Protein AF-A0A1I7HKB7-F1 (afdb_monomer_lite)

Sequence (232 aa):
MPAITNLTECMELIKPRITDYHGVHKCQADLDFAIQFFNEDIPLYVDPFLLWKSPSQQDQALHTAITNSFNYLNYLLKKKREDAAVNILVNISECSEIGLGVSKTRKGLKIGEKQAQQVLDLFRNISEYGQFGFMHFEVIQLYISGISKDRVSDVACNYIKSFLIDYTVEQCEINGIPVEGVILDSIYGYKEHKLHLNQKVYLPVNPKSKSPIIFTPKRWLRYTPWINFDDY

Organism: NCBI:txid1231

Radius of gyration: 18.54 Å; chains: 1; bounding box: 40×39×59 Å

InterPro domains:
  IPR059414 Domain of unknown function DUF8370 [PF28123] (23-228)

Structure (mmCIF, N/CA/C/O backbone):
data_AF-A0A1I7HKB7-F1
#
_entry.id   AF-A0A1I7HKB7-F1
#
loop_
_atom_site.group_PDB
_atom_site.id
_atom_site.type_symbol
_atom_site.label_atom_id
_atom_site.label_alt_id
_atom_site.label_comp_id
_atom_site.label_asym_id
_atom_site.label_entity_id
_atom_site.label_seq_id
_atom_site.pdbx_PDB_ins_code
_atom_site.Cartn_x
_atom_site.Cartn_y
_atom_site.Cartn_z
_atom_site.occupancy
_atom_site.B_iso_or_equiv
_atom_site.auth_seq_id
_atom_site.auth_comp_id
_atom_site.auth_asym_id
_atom_site.auth_atom_id
_atom_site.pdbx_PDB_model_num
ATOM 1 N N . MET A 1 1 ? -14.683 19.193 36.072 1.00 44.12 1 MET A N 1
ATOM 2 C CA . MET A 1 1 ? -13.957 18.711 34.877 1.00 44.12 1 MET A CA 1
ATOM 3 C C . MET A 1 1 ? -12.604 18.051 35.228 1.00 44.12 1 MET A C 1
ATOM 5 O O . MET A 1 1 ? -11.584 18.594 34.832 1.00 44.12 1 MET A O 1
ATOM 9 N N . PRO A 1 2 ? -12.546 16.895 35.933 1.00 43.75 2 PRO A N 1
ATOM 10 C CA . PRO A 1 2 ? -11.285 16.151 36.114 1.00 43.75 2 PRO A CA 1
ATOM 11 C C . PRO A 1 2 ? -11.254 14.768 35.424 1.00 43.75 2 PRO A C 1
ATOM 13 O O . PRO A 1 2 ? -10.209 14.133 35.367 1.00 43.75 2 PRO A O 1
ATOM 16 N N . ALA A 1 3 ? -12.379 14.282 34.885 1.00 39.75 3 ALA A N 1
ATOM 17 C CA . ALA A 1 3 ? -12.486 12.911 34.371 1.00 39.75 3 ALA A CA 1
ATOM 18 C C . ALA A 1 3 ? -11.797 12.697 33.007 1.00 39.75 3 ALA A C 1
ATOM 20 O O . ALA A 1 3 ? -11.332 11.600 32.719 1.00 39.75 3 ALA A O 1
ATOM 21 N N . ILE A 1 4 ? -11.705 13.743 32.178 1.00 46.34 4 ILE A N 1
ATOM 22 C CA . ILE A 1 4 ? -11.144 13.653 30.817 1.00 46.34 4 ILE A CA 1
ATOM 23 C C . ILE A 1 4 ? -9.606 13.568 30.859 1.00 46.34 4 ILE A C 1
ATOM 25 O O . ILE A 1 4 ? -8.992 12.870 30.053 1.00 46.34 4 ILE A O 1
ATOM 29 N N . THR A 1 5 ? -8.976 14.208 31.847 1.00 41.62 5 THR A N 1
ATOM 30 C CA . THR A 1 5 ? -7.516 14.216 32.016 1.00 41.62 5 THR A CA 1
ATOM 31 C C . THR A 1 5 ? -6.986 12.833 32.422 1.00 41.62 5 THR A C 1
ATOM 33 O O . THR A 1 5 ? -6.041 12.345 31.809 1.00 41.62 5 THR A O 1
ATOM 36 N N . ASN A 1 6 ? -7.673 12.136 33.339 1.00 43.06 6 ASN A N 1
ATOM 37 C CA . ASN A 1 6 ? -7.278 10.796 33.810 1.00 43.06 6 ASN A CA 1
ATOM 38 C C . ASN A 1 6 ? -7.396 9.689 32.743 1.00 43.06 6 ASN A C 1
ATOM 40 O O . ASN A 1 6 ? -6.611 8.742 32.744 1.00 43.06 6 ASN A O 1
ATOM 44 N N . LEU A 1 7 ? -8.357 9.794 31.818 1.00 47.81 7 LEU A N 1
ATOM 45 C CA . LEU A 1 7 ? -8.487 8.851 30.696 1.00 47.81 7 LEU A CA 1
ATOM 46 C C . LEU A 1 7 ? -7.320 8.981 29.710 1.00 47.81 7 LEU A C 1
ATOM 48 O O . LEU A 1 7 ? -6.832 7.981 29.189 1.00 47.81 7 LEU A O 1
ATOM 52 N N . THR A 1 8 ? -6.839 10.206 29.494 1.00 49.25 8 THR A N 1
ATOM 53 C CA . THR A 1 8 ? -5.771 10.493 28.526 1.00 49.25 8 THR A CA 1
ATOM 54 C C . THR A 1 8 ? -4.409 9.963 28.997 1.00 49.25 8 THR A C 1
ATOM 56 O O . THR A 1 8 ? -3.638 9.470 28.170 1.00 49.25 8 THR A O 1
ATOM 59 N N . GLU A 1 9 ? -4.147 9.998 30.311 1.00 44.62 9 GLU A N 1
ATOM 60 C CA . GLU A 1 9 ? -2.949 9.417 30.943 1.00 44.62 9 GLU A CA 1
ATOM 61 C C . GLU A 1 9 ? -3.015 7.880 31.039 1.00 44.62 9 GLU A C 1
ATOM 63 O O . GLU A 1 9 ? -2.036 7.206 30.723 1.00 44.62 9 GLU A O 1
ATOM 68 N N . CYS A 1 10 ? -4.171 7.284 31.370 1.00 42.03 10 CYS A N 1
ATOM 69 C CA . CYS A 1 10 ? -4.325 5.816 31.355 1.00 42.03 10 CYS A CA 1
ATOM 70 C C . CYS A 1 10 ? -4.114 5.202 29.958 1.00 42.03 10 CYS A C 1
ATOM 72 O O . CYS A 1 10 ? -3.610 4.085 29.836 1.00 42.03 10 CYS A O 1
ATOM 74 N N . MET A 1 11 ? -4.450 5.939 28.895 1.00 49.00 11 MET A N 1
ATOM 75 C CA . MET A 1 11 ? -4.206 5.534 27.505 1.00 49.00 11 MET A CA 1
ATOM 76 C C . MET A 1 11 ? -2.721 5.509 27.101 1.00 49.00 11 MET A C 1
ATOM 78 O O . MET A 1 11 ? -2.418 5.064 25.998 1.00 49.00 11 MET A O 1
ATOM 82 N N . GLU A 1 12 ? -1.784 5.994 27.923 1.00 48.72 12 GLU A N 1
ATOM 83 C CA . GLU A 1 12 ? -0.342 5.865 27.634 1.00 48.72 12 GLU A CA 1
ATOM 84 C C . GLU A 1 12 ? 0.247 4.529 28.098 1.00 48.72 12 GLU A C 1
ATOM 86 O O . GLU A 1 12 ? 1.222 4.055 27.518 1.00 48.72 12 GLU A O 1
ATOM 91 N N . LEU A 1 13 ? -0.383 3.879 29.080 1.00 51.56 13 LEU A N 1
ATOM 92 C CA . LEU A 1 13 ? 0.003 2.550 29.573 1.00 51.56 13 LEU A CA 1
ATOM 93 C C . LEU A 1 13 ? -0.639 1.407 28.767 1.00 51.56 13 LEU A C 1
ATOM 95 O O . LEU A 1 13 ? -0.153 0.277 28.795 1.00 51.56 13 LEU A O 1
ATOM 99 N N . ILE A 1 14 ? -1.714 1.697 28.030 1.00 63.34 14 ILE A N 1
ATOM 100 C CA . ILE A 1 14 ? -2.479 0.738 27.227 1.00 63.34 14 ILE A CA 1
ATOM 101 C C . ILE A 1 14 ? -2.315 1.120 25.762 1.00 63.34 14 ILE A C 1
ATOM 103 O O . ILE A 1 14 ? -2.695 2.218 25.383 1.00 63.34 14 ILE A O 1
ATOM 107 N N . LYS A 1 15 ? -1.789 0.224 24.920 1.00 69.94 15 LYS A N 1
ATOM 108 C CA . LYS A 1 15 ? -1.736 0.427 23.463 1.00 69.94 15 LYS A CA 1
ATOM 109 C C . LYS A 1 15 ? -3.154 0.292 22.897 1.00 69.94 15 LYS A C 1
ATOM 111 O O . LYS A 1 15 ? -3.593 -0.840 22.678 1.00 69.94 15 LYS A O 1
ATOM 116 N N . PRO A 1 16 ? -3.909 1.388 22.702 1.00 82.50 16 PRO A N 1
ATOM 117 C CA . PRO A 1 16 ? -5.330 1.267 22.455 1.00 82.50 16 PRO A CA 1
ATOM 118 C C . PRO A 1 16 ? -5.534 0.806 21.017 1.00 82.50 16 PRO A C 1
ATOM 120 O O . PRO A 1 16 ? -4.923 1.334 20.078 1.00 82.50 16 PRO A O 1
ATOM 123 N N . ARG A 1 17 ? -6.399 -0.190 20.852 1.00 91.94 17 ARG A N 1
ATOM 124 C CA . ARG A 1 17 ? -6.913 -0.577 19.544 1.00 91.94 17 ARG A CA 1
ATOM 125 C C . ARG A 1 17 ? -8.026 0.374 19.146 1.00 91.94 17 ARG A C 1
ATOM 127 O O . ARG A 1 17 ? -8.760 0.878 19.999 1.00 91.94 17 ARG A O 1
ATOM 134 N N . ILE A 1 18 ? -8.180 0.570 17.844 1.00 94.88 18 ILE A N 1
ATOM 135 C CA . ILE A 1 18 ? -9.235 1.430 17.308 1.00 94.88 18 ILE A CA 1
ATOM 136 C C . ILE A 1 18 ? -10.635 0.983 17.748 1.00 94.88 18 ILE A C 1
ATOM 138 O O . ILE A 1 18 ? -11.459 1.812 18.121 1.00 94.88 18 ILE A O 1
ATOM 142 N N . THR A 1 19 ? -10.886 -0.326 17.787 1.00 94.38 19 THR A N 1
ATOM 143 C CA . THR A 1 19 ? -12.170 -0.890 18.220 1.00 94.38 19 THR A CA 1
ATOM 144 C C . THR A 1 19 ? -12.451 -0.608 19.690 1.00 94.38 19 THR A C 1
ATOM 146 O O . THR A 1 19 ? -13.540 -0.147 20.019 1.00 94.38 19 THR A O 1
ATOM 149 N N . ASP A 1 20 ? -11.461 -0.819 20.561 1.00 92.62 20 ASP A N 1
ATOM 150 C CA . ASP A 1 20 ? -11.610 -0.644 22.009 1.00 92.62 20 ASP A CA 1
ATOM 151 C C . ASP A 1 20 ? -11.912 0.821 22.348 1.00 92.62 20 ASP A C 1
ATOM 153 O O . ASP A 1 20 ? -12.790 1.112 23.157 1.00 92.62 20 ASP A O 1
ATOM 157 N N . TYR A 1 21 ? -11.227 1.750 21.674 1.00 94.31 21 TYR A N 1
ATOM 158 C CA . TYR A 1 21 ? -11.426 3.187 21.857 1.00 94.31 21 TYR A CA 1
ATOM 159 C C . TYR A 1 21 ? -12.816 3.666 21.415 1.00 94.31 21 TYR A C 1
ATOM 161 O O . TYR A 1 21 ? -13.385 4.555 22.045 1.00 94.31 21 TYR A O 1
ATOM 169 N N . HIS A 1 22 ? -13.379 3.068 20.364 1.00 94.88 22 HIS A N 1
ATOM 170 C CA . HIS A 1 22 ? -14.706 3.417 19.848 1.00 94.88 22 HIS A CA 1
ATOM 171 C C . HIS A 1 22 ? -15.839 2.529 20.390 1.00 94.88 22 HIS A C 1
ATOM 173 O O . HIS A 1 22 ? -16.965 2.626 19.910 1.00 94.88 22 HIS A O 1
ATOM 179 N N . GLY A 1 23 ? -15.576 1.678 21.390 1.00 94.12 23 GLY A N 1
ATOM 180 C CA . GLY A 1 23 ? -16.604 0.824 22.000 1.00 94.12 23 GLY A CA 1
ATOM 181 C C . GLY A 1 23 ? -17.125 -0.289 21.082 1.00 94.12 23 GLY A C 1
ATOM 182 O O . GLY A 1 23 ? -18.242 -0.772 21.256 1.00 94.12 23 GLY A O 1
ATOM 183 N N . VAL A 1 24 ? -16.334 -0.711 20.093 1.00 94.75 24 VAL A N 1
ATOM 184 C CA . VAL A 1 24 ? -16.690 -1.805 19.181 1.00 94.75 24 VAL A CA 1
ATOM 185 C C . VAL A 1 24 ? -16.340 -3.140 19.837 1.00 94.75 24 VAL A C 1
ATOM 187 O O . VAL A 1 24 ? -15.199 -3.597 19.796 1.00 94.75 24 VAL A O 1
ATOM 190 N N . HIS A 1 25 ? -17.340 -3.796 20.426 1.00 92.44 25 HIS A N 1
ATOM 191 C CA . HIS A 1 25 ? -17.196 -5.071 21.141 1.00 92.44 25 HIS A CA 1
ATOM 192 C C . HIS A 1 25 ? -17.242 -6.301 20.215 1.00 92.44 25 HIS A C 1
ATOM 194 O O . HIS A 1 25 ? -17.984 -7.249 20.463 1.00 92.44 25 HIS A O 1
ATOM 200 N N . LYS A 1 26 ? -16.465 -6.282 19.127 1.00 93.06 26 LYS A N 1
ATOM 201 C CA . LYS A 1 26 ? -16.316 -7.408 18.190 1.00 93.06 26 LYS A CA 1
ATOM 202 C C . LYS A 1 26 ? -14.910 -7.979 18.285 1.00 93.06 26 LYS A C 1
ATOM 204 O O . LYS A 1 26 ? -13.944 -7.228 18.420 1.00 93.06 26 LYS A O 1
ATOM 209 N N . CYS A 1 27 ? -14.775 -9.301 18.207 1.00 92.44 27 CYS A N 1
ATOM 210 C CA . CYS A 1 27 ? -13.448 -9.905 18.189 1.00 92.44 27 CYS A CA 1
ATOM 211 C C . CYS A 1 27 ? -12.841 -9.844 16.778 1.00 92.44 27 CYS A C 1
ATOM 213 O O . CYS A 1 27 ? -13.522 -9.567 15.790 1.00 92.44 27 CYS A O 1
ATOM 215 N N . GLN A 1 28 ? -11.542 -10.140 16.660 1.00 93.38 28 GLN A N 1
ATOM 216 C CA . GLN A 1 28 ? -10.845 -10.122 15.369 1.00 93.38 28 GLN A CA 1
ATOM 217 C C . GLN A 1 28 ? -11.486 -11.060 14.328 1.00 93.38 28 GLN A C 1
ATOM 219 O O . GLN A 1 28 ? -11.376 -10.795 13.129 1.00 93.38 28 GLN A O 1
ATOM 224 N N . ALA A 1 29 ? -12.143 -12.145 14.756 1.00 94.06 29 ALA A N 1
ATOM 225 C CA . ALA A 1 29 ? -12.816 -13.079 13.855 1.00 94.06 29 ALA A CA 1
ATOM 226 C C . ALA A 1 29 ? -14.032 -12.443 13.160 1.00 94.06 29 ALA A C 1
ATOM 228 O O . ALA A 1 29 ? -14.220 -12.684 11.969 1.00 94.06 29 ALA A O 1
ATOM 229 N N . ASP A 1 30 ? -14.760 -11.565 13.855 1.00 95.25 30 ASP A N 1
ATOM 230 C CA . ASP A 1 30 ? -16.040 -10.992 13.406 1.00 95.25 30 ASP A CA 1
ATOM 231 C C . ASP A 1 30 ? -15.894 -9.758 12.499 1.00 95.25 30 ASP A C 1
ATOM 233 O O . ASP A 1 30 ? -16.876 -9.271 11.942 1.00 95.25 30 ASP A O 1
ATOM 237 N N . LEU A 1 31 ? -14.684 -9.210 12.378 1.00 96.56 31 LEU A N 1
ATOM 238 C CA . LEU A 1 31 ? -14.386 -8.017 11.574 1.00 96.56 31 LEU A CA 1
ATOM 239 C C . LEU A 1 31 ? -13.699 -8.404 10.274 1.00 96.56 31 LEU A C 1
ATOM 241 O O . LEU A 1 31 ? -12.827 -9.256 10.320 1.00 96.56 31 LEU A O 1
ATOM 245 N N . ASP A 1 32 ? -13.996 -7.768 9.140 1.00 96.31 32 ASP A N 1
ATOM 246 C CA . ASP A 1 32 ? -13.335 -8.101 7.863 1.00 96.31 32 ASP A CA 1
ATOM 247 C C . ASP A 1 32 ? -11.904 -7.537 7.742 1.00 96.31 32 ASP A C 1
ATOM 249 O O . ASP A 1 32 ? -11.148 -7.969 6.877 1.00 96.31 32 ASP A O 1
ATOM 253 N N . PHE A 1 33 ? -11.487 -6.649 8.649 1.00 97.25 33 PHE A N 1
ATOM 254 C CA . PHE A 1 33 ? -10.168 -6.001 8.670 1.00 97.25 33 PHE A CA 1
ATOM 255 C C . PHE A 1 33 ? -9.355 -6.343 9.932 1.00 97.25 33 PHE A C 1
ATOM 257 O O . PHE A 1 33 ? -9.906 -6.748 10.960 1.00 97.25 33 PHE A O 1
ATOM 264 N N . ALA A 1 34 ? -8.026 -6.204 9.872 1.00 94.56 34 ALA A N 1
ATOM 265 C CA . ALA A 1 34 ? -7.172 -6.371 11.051 1.00 94.56 34 ALA A CA 1
ATOM 266 C C . ALA A 1 34 ? -7.341 -5.196 12.026 1.00 94.56 34 ALA A C 1
ATOM 268 O O . ALA A 1 34 ? -7.267 -4.035 11.627 1.00 94.56 34 ALA A O 1
ATOM 269 N N . ILE A 1 35 ? -7.547 -5.491 13.310 1.00 95.06 35 ILE A N 1
ATOM 270 C CA . ILE A 1 35 ? -7.752 -4.476 14.344 1.00 95.06 35 ILE A CA 1
ATOM 271 C C . ILE A 1 35 ? -6.431 -3.749 14.606 1.00 95.06 35 ILE A C 1
ATOM 273 O O . ILE A 1 35 ? -5.520 -4.293 15.229 1.00 95.06 35 ILE A O 1
ATOM 277 N N . GLN A 1 36 ? -6.347 -2.502 14.150 1.00 94.50 36 GLN A N 1
ATOM 278 C CA . GLN A 1 36 ? -5.142 -1.685 14.254 1.00 94.50 36 GLN A CA 1
ATOM 279 C C . GLN A 1 36 ? -4.970 -1.017 15.615 1.00 94.50 36 GLN A C 1
ATOM 281 O O . GLN A 1 36 ? -5.934 -0.622 16.278 1.00 94.50 36 GLN A O 1
ATOM 286 N N . PHE A 1 37 ? -3.703 -0.848 15.991 1.00 93.94 37 PHE A N 1
ATOM 287 C CA . PHE A 1 37 ? -3.284 0.028 17.076 1.00 93.94 37 PHE A CA 1
ATOM 288 C C . PHE A 1 37 ? -3.097 1.451 16.562 1.00 93.94 37 PHE A C 1
ATOM 290 O O . PHE A 1 37 ? -2.693 1.672 15.421 1.00 93.94 37 PHE A O 1
ATOM 297 N N . PHE A 1 38 ? -3.319 2.430 17.433 1.00 93.75 38 PHE A N 1
ATOM 298 C CA . PHE A 1 38 ? -3.130 3.836 17.075 1.00 93.75 38 PHE A CA 1
ATOM 299 C C . PHE A 1 38 ? -1.668 4.252 16.896 1.00 93.75 38 PHE A C 1
ATOM 301 O O . PHE A 1 38 ? -1.399 5.193 16.151 1.00 93.75 38 PHE A O 1
ATOM 308 N N . ASN A 1 39 ? -0.739 3.586 17.587 1.00 91.44 39 ASN A N 1
ATOM 309 C CA . ASN A 1 39 ? 0.628 4.088 17.759 1.00 91.44 39 ASN A CA 1
ATOM 310 C C . ASN A 1 39 ? 1.708 3.167 17.182 1.00 91.44 39 ASN A C 1
ATOM 312 O O . ASN A 1 39 ? 2.833 3.615 17.010 1.00 91.44 39 ASN A O 1
ATOM 316 N N . GLU A 1 40 ? 1.384 1.914 16.868 1.00 92.62 40 GLU A N 1
ATOM 317 C CA . GLU A 1 40 ? 2.329 0.955 16.292 1.00 92.62 40 GLU A CA 1
ATOM 318 C C . GLU A 1 40 ? 1.693 0.148 15.167 1.00 92.62 40 GLU A C 1
ATOM 320 O O . GLU A 1 40 ? 0.464 0.092 15.048 1.00 92.62 40 GLU A O 1
ATOM 325 N N . ASP A 1 41 ? 2.547 -0.460 14.355 1.00 94.56 41 ASP A N 1
ATOM 326 C CA . ASP A 1 41 ? 2.129 -1.349 13.286 1.00 94.56 41 ASP A CA 1
ATOM 327 C C . ASP A 1 41 ? 1.721 -2.721 13.821 1.00 94.56 41 ASP A C 1
ATOM 329 O O . ASP A 1 41 ? 2.185 -3.189 14.866 1.00 94.56 41 ASP A O 1
ATOM 333 N N . ILE A 1 42 ? 0.882 -3.404 13.047 1.00 94.25 42 ILE A N 1
ATOM 334 C CA . ILE A 1 42 ? 0.670 -4.841 13.192 1.00 94.25 42 ILE A CA 1
ATOM 335 C C . ILE A 1 42 ? 1.674 -5.562 12.279 1.00 94.25 42 ILE A C 1
ATOM 337 O O . ILE A 1 42 ? 1.731 -5.214 11.099 1.00 94.25 42 ILE A O 1
ATOM 341 N N . PRO A 1 43 ? 2.394 -6.604 12.747 1.00 94.94 43 PRO A N 1
ATOM 342 C CA . PRO A 1 43 ? 3.331 -7.387 11.932 1.00 94.94 43 PRO A CA 1
ATOM 343 C C . PRO A 1 43 ? 2.603 -8.322 10.955 1.00 94.94 43 PRO A C 1
ATOM 345 O O . PRO A 1 43 ? 2.735 -9.542 10.993 1.00 94.94 43 PRO A O 1
ATOM 348 N N . LEU A 1 44 ? 1.791 -7.737 10.089 1.00 96.38 44 LEU A N 1
ATOM 349 C CA . LEU A 1 44 ? 1.117 -8.350 8.960 1.00 96.38 44 LEU A CA 1
ATOM 350 C C . LEU A 1 44 ? 1.438 -7.516 7.724 1.00 96.38 44 LEU A C 1
ATOM 352 O O . LEU A 1 44 ? 1.796 -6.351 7.836 1.00 96.38 44 LEU A O 1
ATOM 356 N N . TYR A 1 45 ? 1.285 -8.113 6.554 1.00 97.69 45 TYR A N 1
ATOM 357 C CA . TYR A 1 45 ? 1.604 -7.495 5.274 1.00 97.69 45 TYR A CA 1
ATOM 358 C C . TYR A 1 45 ? 0.498 -7.824 4.283 1.00 97.69 45 TYR A C 1
ATOM 360 O O . TYR A 1 45 ? -0.014 -8.949 4.291 1.00 97.69 45 TYR A O 1
ATOM 368 N N . VAL A 1 46 ? 0.136 -6.861 3.436 1.00 98.25 46 VAL A N 1
ATOM 369 C CA . VAL A 1 46 ? -0.690 -7.141 2.261 1.00 98.25 46 VAL A CA 1
ATOM 370 C C . VAL A 1 46 ? 0.164 -7.923 1.275 1.00 98.25 46 VAL A C 1
ATOM 372 O O . VAL A 1 46 ? 1.220 -7.458 0.852 1.00 98.25 46 VAL A O 1
ATOM 375 N N . ASP A 1 47 ? -0.302 -9.115 0.922 1.00 97.62 47 ASP A N 1
ATOM 376 C CA . ASP A 1 47 ? 0.333 -9.975 -0.068 1.00 97.62 47 ASP A CA 1
ATOM 377 C C . ASP A 1 47 ? -0.415 -9.860 -1.411 1.00 97.62 47 ASP A C 1
ATOM 379 O O . ASP A 1 47 ? -1.532 -10.381 -1.528 1.00 97.62 47 ASP A O 1
ATOM 383 N N . PRO A 1 48 ? 0.166 -9.193 -2.433 1.00 97.56 48 PRO A N 1
ATOM 384 C CA . PRO A 1 48 ? -0.445 -9.052 -3.758 1.00 97.56 48 PRO A CA 1
ATOM 385 C C . PRO A 1 48 ? -0.859 -10.389 -4.375 1.00 97.56 48 PRO A C 1
ATOM 387 O O . PRO A 1 48 ? -1.897 -10.473 -5.037 1.00 97.56 48 PRO A O 1
ATOM 390 N N . PHE A 1 49 ? -0.113 -11.459 -4.093 1.00 96.81 49 PHE A N 1
ATOM 391 C CA . PHE A 1 49 ? -0.403 -12.786 -4.614 1.00 96.81 49 PHE A CA 1
ATOM 392 C C . PHE A 1 49 ? -1.762 -13.313 -4.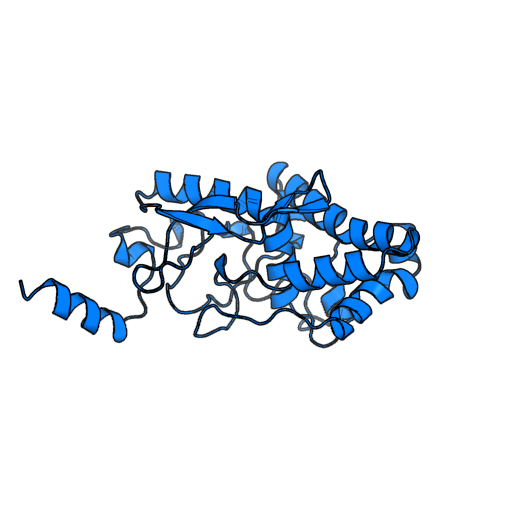136 1.00 96.81 49 PHE A C 1
ATOM 394 O O . PHE A 1 49 ? -2.450 -14.037 -4.858 1.00 96.81 49 PHE A O 1
ATOM 401 N N . LEU A 1 50 ? -2.206 -12.931 -2.933 1.00 97.44 50 LEU A N 1
ATOM 402 C CA . LEU A 1 50 ? -3.521 -13.326 -2.425 1.00 97.44 50 LEU A CA 1
ATOM 403 C C . LEU A 1 50 ? -4.664 -12.640 -3.165 1.00 97.44 50 LEU A C 1
ATOM 405 O O . LEU A 1 50 ? -5.729 -13.242 -3.292 1.00 97.44 50 LEU A O 1
ATOM 409 N N . LEU A 1 51 ? -4.447 -11.428 -3.682 1.00 98.19 51 LEU A N 1
ATOM 41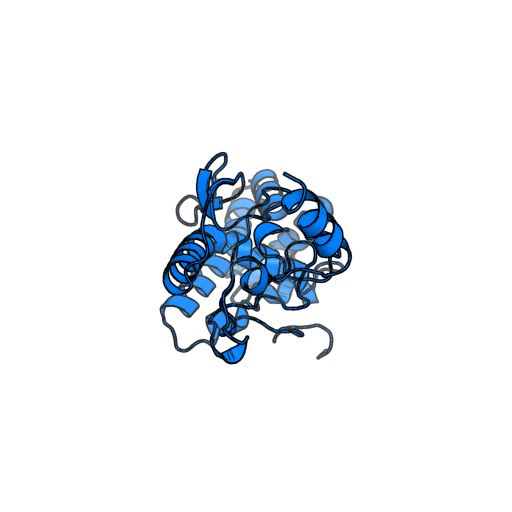0 C CA . LEU A 1 51 ? -5.420 -10.756 -4.539 1.00 98.19 51 LEU A CA 1
ATOM 411 C C . LEU A 1 51 ? -5.535 -11.487 -5.883 1.00 98.19 51 LEU A C 1
ATOM 413 O O . LEU A 1 51 ? -6.642 -11.720 -6.362 1.00 98.19 51 LEU A O 1
ATOM 417 N N . TRP A 1 52 ? -4.405 -11.921 -6.449 1.00 97.69 52 TRP A N 1
ATOM 418 C CA . TRP A 1 52 ? -4.372 -12.723 -7.675 1.00 97.69 52 TRP A CA 1
ATOM 419 C C . TRP A 1 52 ? -5.046 -14.091 -7.511 1.00 97.69 52 TRP A C 1
ATOM 421 O O . TRP A 1 52 ? -5.861 -14.492 -8.339 1.00 97.69 52 TRP A O 1
ATOM 431 N N . LYS A 1 53 ? -4.733 -14.803 -6.421 1.00 96.62 53 LYS A N 1
ATOM 432 C CA . LYS A 1 53 ? -5.259 -16.146 -6.127 1.00 96.62 53 LYS A CA 1
ATOM 433 C C . LYS A 1 53 ? -6.731 -16.135 -5.698 1.00 96.62 53 LYS A C 1
ATOM 435 O O . LYS A 1 53 ? -7.375 -17.185 -5.692 1.00 96.62 53 LYS A O 1
ATOM 440 N N . SER A 1 54 ? -7.254 -14.983 -5.285 1.00 96.38 54 SER A N 1
ATOM 441 C CA . SER A 1 54 ? -8.626 -14.848 -4.801 1.00 96.38 54 SER A CA 1
ATOM 442 C C . SER A 1 54 ? -9.639 -15.284 -5.870 1.00 96.38 54 SER A C 1
ATOM 444 O O . SER A 1 54 ? -9.464 -14.963 -7.046 1.00 96.38 54 SER A O 1
ATOM 446 N N . PRO A 1 55 ? -10.734 -15.976 -5.498 1.00 96.12 55 PRO A N 1
ATOM 447 C CA . PRO A 1 55 ? -11.837 -16.249 -6.420 1.00 96.12 55 PRO A CA 1
ATOM 448 C C . PRO A 1 55 ? -12.680 -14.996 -6.726 1.00 96.12 55 PRO A C 1
ATOM 450 O O . PRO A 1 55 ? -13.543 -15.034 -7.601 1.00 96.12 55 PRO A O 1
ATOM 453 N N . SER A 1 56 ? -12.470 -13.892 -5.998 1.00 97.44 56 SER A N 1
ATOM 454 C CA . SER A 1 56 ? -13.175 -12.629 -6.214 1.00 97.44 56 SER A CA 1
ATOM 455 C C . SER A 1 56 ? -12.631 -11.900 -7.442 1.00 97.44 56 SER A C 1
ATOM 457 O O . SER A 1 56 ? -11.455 -11.544 -7.491 1.00 97.44 56 SER A O 1
ATOM 459 N N . GLN A 1 57 ? -13.508 -11.591 -8.402 1.00 97.81 57 GLN A N 1
ATOM 460 C CA . GLN A 1 57 ? -13.139 -10.781 -9.572 1.00 97.81 57 GLN A CA 1
ATOM 461 C C . GLN A 1 57 ? -12.662 -9.377 -9.180 1.00 97.81 57 GLN A C 1
ATOM 463 O O . GLN A 1 57 ? -11.813 -8.804 -9.856 1.00 97.81 57 GLN A O 1
ATOM 468 N N . GLN A 1 58 ? -13.173 -8.828 -8.076 1.00 97.56 58 GLN A N 1
ATOM 469 C CA . GLN A 1 58 ? -12.734 -7.536 -7.556 1.00 97.56 58 GLN A CA 1
ATOM 470 C C . GLN A 1 58 ? -11.279 -7.595 -7.084 1.00 97.56 58 GLN A C 1
ATOM 472 O O . GLN A 1 58 ? -10.482 -6.737 -7.451 1.00 97.56 58 GLN A O 1
ATOM 477 N N . ASP A 1 59 ? -10.917 -8.627 -6.319 1.00 98.12 59 ASP A N 1
ATOM 478 C CA . ASP A 1 59 ? -9.547 -8.813 -5.836 1.00 98.12 59 ASP A CA 1
ATOM 479 C C . ASP A 1 59 ? -8.586 -9.026 -7.026 1.00 98.12 59 ASP A C 1
ATOM 481 O O . ASP A 1 59 ? -7.536 -8.388 -7.102 1.00 98.12 59 ASP A O 1
ATOM 485 N N . GLN A 1 60 ? -8.983 -9.829 -8.020 1.00 98.19 60 GLN A N 1
ATOM 486 C CA . GLN A 1 60 ? -8.204 -10.038 -9.249 1.00 98.19 60 GLN A CA 1
ATOM 487 C C . GLN A 1 60 ? -8.034 -8.748 -10.069 1.00 98.19 60 GLN A C 1
ATOM 489 O O . GLN A 1 60 ? -6.958 -8.488 -10.621 1.00 98.19 60 GLN A O 1
ATOM 494 N N . ALA A 1 61 ? -9.072 -7.911 -10.137 1.00 98.06 61 ALA A N 1
ATOM 495 C CA . ALA A 1 61 ? -9.005 -6.609 -10.791 1.00 98.06 61 ALA A CA 1
ATOM 496 C C . ALA A 1 61 ? -8.050 -5.655 -10.056 1.00 98.06 61 ALA A C 1
ATOM 498 O O . ALA A 1 61 ? -7.276 -4.949 -10.703 1.00 98.06 61 ALA A O 1
ATOM 499 N N . LEU A 1 62 ? -8.043 -5.671 -8.720 1.00 98.38 62 LEU A N 1
ATOM 500 C CA . LEU A 1 62 ? -7.110 -4.888 -7.907 1.00 98.38 62 LEU A CA 1
ATOM 501 C C . LEU A 1 62 ? -5.663 -5.359 -8.088 1.00 98.38 62 LEU A C 1
ATOM 503 O O . LEU A 1 62 ? -4.786 -4.523 -8.297 1.00 98.38 62 LEU A O 1
ATOM 507 N N . HIS A 1 63 ? -5.407 -6.671 -8.110 1.00 98.44 63 HIS A N 1
ATOM 508 C CA . HIS A 1 63 ? -4.085 -7.201 -8.464 1.00 98.44 63 HIS A CA 1
ATOM 509 C C . HIS A 1 63 ? -3.644 -6.720 -9.853 1.00 98.44 63 HIS A C 1
ATOM 511 O O . HIS A 1 63 ? -2.538 -6.214 -10.025 1.00 98.44 63 HIS A O 1
ATOM 517 N N . THR A 1 64 ? -4.536 -6.809 -10.841 1.00 97.75 64 THR A N 1
ATOM 518 C CA . THR A 1 64 ? -4.265 -6.332 -12.204 1.00 97.75 64 THR A CA 1
ATOM 519 C C . THR A 1 64 ? -3.941 -4.836 -12.223 1.00 97.75 64 THR A C 1
ATOM 521 O O . THR A 1 64 ? -3.018 -4.417 -12.919 1.00 97.75 64 THR A O 1
ATOM 524 N N . ALA A 1 65 ? -4.650 -4.022 -11.435 1.00 98.06 65 ALA A N 1
AT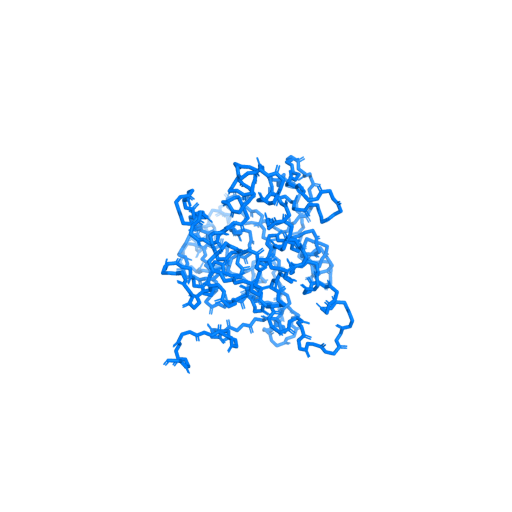OM 525 C CA . ALA A 1 65 ? -4.369 -2.596 -11.301 1.00 98.06 65 ALA A CA 1
ATOM 526 C C . ALA A 1 65 ? -2.979 -2.338 -10.700 1.00 98.06 65 ALA A C 1
ATOM 528 O O . ALA A 1 65 ? -2.247 -1.504 -11.233 1.00 98.06 65 ALA A O 1
ATOM 529 N N . ILE A 1 66 ? -2.587 -3.074 -9.655 1.00 98.44 66 ILE A N 1
ATOM 530 C CA . ILE A 1 66 ? -1.249 -2.990 -9.046 1.00 98.44 66 ILE A CA 1
ATOM 531 C C . ILE A 1 66 ? -0.176 -3.318 -10.087 1.00 98.44 66 ILE A C 1
ATOM 533 O O . ILE A 1 66 ? 0.706 -2.499 -10.352 1.00 98.44 66 ILE A O 1
ATOM 537 N N . THR A 1 67 ? -0.289 -4.473 -10.741 1.00 98.00 67 THR A N 1
ATOM 538 C CA . THR A 1 67 ? 0.695 -4.949 -11.718 1.00 98.00 67 THR A CA 1
ATOM 539 C C . THR A 1 67 ? 0.800 -4.023 -12.930 1.00 98.00 67 THR A C 1
ATOM 541 O O . THR A 1 67 ? 1.904 -3.672 -13.345 1.00 98.00 67 THR A O 1
ATOM 544 N N . ASN A 1 68 ? -0.323 -3.542 -13.471 1.00 97.62 68 ASN A N 1
ATOM 545 C CA . ASN A 1 68 ? -0.314 -2.584 -14.581 1.00 97.62 68 ASN A CA 1
ATOM 546 C C . ASN A 1 68 ? 0.313 -1.244 -14.182 1.00 97.62 68 ASN A C 1
ATOM 548 O O . ASN A 1 68 ? 1.065 -0.657 -14.961 1.00 97.62 68 ASN A O 1
ATOM 552 N N . SER A 1 69 ? 0.043 -0.772 -12.966 1.00 98.19 69 SER A N 1
ATOM 553 C CA . SER A 1 69 ? 0.610 0.475 -12.446 1.00 98.19 69 SER A CA 1
ATOM 554 C C . SER A 1 69 ? 2.114 0.365 -12.198 1.00 98.19 69 SER A C 1
ATOM 556 O O . SER A 1 69 ? 2.851 1.315 -12.463 1.00 98.19 69 SER A O 1
ATOM 558 N N . PHE A 1 70 ? 2.591 -0.804 -11.767 1.00 98.38 70 PHE A N 1
ATOM 559 C CA . PHE A 1 70 ? 4.020 -1.088 -11.658 1.00 98.38 70 PHE A CA 1
ATOM 560 C C . PHE A 1 70 ? 4.682 -1.191 -13.040 1.00 98.38 70 PHE A C 1
ATOM 562 O O . PHE A 1 70 ? 5.717 -0.576 -13.291 1.00 98.38 70 PHE A O 1
ATOM 569 N N . ASN A 1 71 ? 4.048 -1.877 -13.995 1.00 98.31 71 ASN A N 1
ATOM 570 C CA . ASN A 1 71 ? 4.541 -1.993 -15.372 1.00 98.31 71 ASN A CA 1
ATOM 571 C C . ASN A 1 71 ? 4.522 -0.664 -16.141 1.00 98.31 71 ASN A C 1
ATOM 573 O O . ASN A 1 71 ? 5.303 -0.479 -17.078 1.00 98.31 71 ASN A O 1
ATOM 577 N N . TYR A 1 72 ? 3.704 0.305 -15.728 1.00 98.31 72 TYR A N 1
ATOM 578 C CA . TYR A 1 72 ? 3.773 1.666 -16.255 1.00 98.31 72 TYR A CA 1
ATOM 579 C C . TYR A 1 72 ? 5.138 2.331 -15.991 1.00 98.31 72 TYR A C 1
ATOM 581 O O . TYR A 1 72 ? 5.588 3.154 -16.792 1.00 98.31 72 TYR A O 1
ATOM 589 N N . LEU A 1 73 ? 5.862 1.932 -14.939 1.00 98.38 73 LEU A N 1
ATOM 590 C CA . LEU A 1 73 ? 7.233 2.398 -14.712 1.00 98.38 73 LEU A CA 1
ATOM 591 C C . LEU A 1 73 ? 8.157 1.988 -15.871 1.00 98.38 73 LEU A C 1
ATOM 593 O O . LEU A 1 73 ? 8.898 2.823 -16.384 1.00 98.38 73 LEU A O 1
ATOM 597 N N . ASN A 1 74 ? 8.043 0.754 -16.377 1.00 98.31 74 ASN A N 1
ATOM 598 C CA . ASN A 1 74 ? 8.770 0.306 -17.574 1.00 98.31 74 ASN A CA 1
ATOM 599 C C . ASN A 1 74 ? 8.401 1.136 -18.812 1.00 98.31 74 ASN A C 1
ATOM 601 O O . ASN A 1 74 ? 9.261 1.521 -19.606 1.00 98.31 74 ASN A O 1
ATOM 605 N N . TYR A 1 75 ? 7.117 1.469 -18.972 1.00 98.12 75 TYR A N 1
ATOM 606 C CA . TYR A 1 75 ? 6.683 2.359 -20.047 1.00 98.12 75 TYR A CA 1
ATOM 607 C C . TYR A 1 75 ? 7.388 3.726 -19.974 1.00 98.12 75 TYR A C 1
ATOM 609 O O . TYR A 1 75 ? 7.884 4.213 -20.994 1.00 98.12 75 TYR A O 1
ATOM 617 N N . LEU A 1 76 ? 7.501 4.322 -18.783 1.00 98.25 76 LEU A N 1
ATOM 618 C CA . LEU A 1 76 ? 8.234 5.576 -18.585 1.00 98.25 76 LEU A CA 1
ATOM 619 C C . LEU A 1 76 ? 9.720 5.440 -18.946 1.00 98.25 76 LEU A C 1
ATOM 621 O O . LEU A 1 76 ? 10.243 6.303 -19.658 1.00 98.25 76 LEU A O 1
ATOM 625 N N . LEU A 1 77 ? 10.378 4.344 -18.550 1.00 98.00 77 LEU A N 1
ATOM 626 C CA . LEU A 1 77 ? 11.771 4.062 -18.923 1.00 98.00 77 LEU A CA 1
ATOM 627 C C . LEU A 1 77 ? 11.945 4.012 -20.448 1.00 98.00 77 LEU A C 1
ATOM 629 O O . LEU A 1 77 ? 12.809 4.696 -20.999 1.00 98.00 77 LEU A O 1
ATOM 633 N N . LYS A 1 78 ? 11.069 3.289 -21.160 1.00 97.38 78 LYS A N 1
ATOM 634 C CA . LYS A 1 78 ? 11.082 3.209 -22.636 1.00 97.38 78 LYS A CA 1
ATOM 635 C C . LYS A 1 78 ? 10.845 4.562 -23.310 1.00 97.38 78 LYS A C 1
ATOM 637 O O . LYS A 1 78 ? 11.303 4.787 -24.429 1.00 97.38 78 LYS A O 1
ATOM 642 N N . LYS A 1 79 ? 10.145 5.481 -22.641 1.00 98.06 79 LYS A N 1
ATOM 643 C CA . LYS A 1 79 ? 9.925 6.863 -23.096 1.00 98.06 79 LYS A CA 1
ATOM 644 C C . LYS A 1 79 ? 11.005 7.843 -22.632 1.00 98.06 79 LYS A C 1
ATOM 646 O O . LYS A 1 79 ? 10.820 9.043 -22.820 1.00 98.06 79 LYS A O 1
ATOM 651 N N . LYS A 1 80 ? 12.124 7.359 -22.076 1.00 97.62 80 LYS A N 1
ATOM 652 C CA . LYS A 1 80 ? 13.224 8.181 -21.540 1.00 97.62 80 LYS A CA 1
ATOM 653 C C . LYS A 1 80 ? 12.747 9.172 -20.464 1.00 97.62 80 LYS A C 1
ATOM 655 O O . LYS A 1 80 ? 13.242 10.290 -20.382 1.00 97.62 80 LYS A O 1
ATOM 660 N N . ARG A 1 81 ? 11.752 8.773 -19.662 1.00 98.00 81 ARG A N 1
ATOM 661 C CA . ARG A 1 81 ? 11.175 9.538 -18.540 1.00 98.00 81 ARG A CA 1
ATOM 662 C C . ARG A 1 81 ? 11.526 8.890 -17.201 1.00 98.00 81 ARG A C 1
ATOM 664 O O . ARG A 1 81 ? 10.654 8.613 -16.383 1.00 98.00 81 ARG A O 1
ATOM 671 N N . GLU A 1 82 ? 12.805 8.607 -17.016 1.00 97.94 82 GLU A N 1
ATOM 672 C CA . GLU A 1 82 ? 13.318 7.876 -15.857 1.00 97.94 82 GLU A CA 1
ATOM 673 C C . GLU A 1 82 ? 13.118 8.625 -14.541 1.00 97.94 82 GLU A C 1
ATOM 675 O O . GLU A 1 82 ? 12.576 8.040 -13.608 1.00 97.94 82 GLU A O 1
ATOM 680 N N . ASP A 1 83 ? 13.398 9.929 -14.502 1.00 98.06 83 ASP A N 1
ATOM 681 C CA . ASP A 1 83 ? 13.180 10.760 -13.308 1.00 98.06 83 ASP A CA 1
ATOM 682 C C . ASP A 1 83 ? 11.732 10.681 -12.804 1.00 98.06 83 ASP A C 1
ATOM 684 O O . ASP A 1 83 ? 11.473 10.644 -11.602 1.00 98.06 83 ASP A O 1
ATOM 688 N N . ALA A 1 84 ? 10.765 10.594 -13.725 1.00 97.69 84 ALA A N 1
ATOM 689 C CA . ALA A 1 84 ? 9.357 10.436 -13.377 1.00 97.69 84 ALA A CA 1
ATOM 690 C C . ALA A 1 84 ? 9.062 9.044 -12.792 1.00 97.69 84 ALA A C 1
ATOM 692 O O . ALA A 1 84 ? 8.290 8.934 -11.842 1.00 97.69 84 ALA A O 1
ATOM 693 N N . ALA A 1 85 ? 9.678 7.988 -13.333 1.00 98.19 85 ALA A N 1
ATOM 694 C CA . ALA A 1 85 ? 9.534 6.630 -12.814 1.00 98.19 85 ALA A CA 1
ATOM 695 C C . ALA A 1 85 ? 10.138 6.506 -11.407 1.00 98.19 85 ALA A C 1
ATOM 697 O O . ALA A 1 85 ? 9.484 5.975 -10.508 1.00 98.19 85 ALA A O 1
ATOM 698 N N . VAL A 1 86 ? 11.338 7.061 -11.202 1.00 98.50 86 VAL A N 1
ATOM 699 C CA . VAL A 1 86 ? 12.006 7.132 -9.895 1.00 98.50 86 VAL A CA 1
ATOM 700 C C . VAL A 1 86 ? 11.136 7.901 -8.906 1.00 98.50 86 VAL A C 1
ATOM 702 O O . VAL A 1 86 ? 10.848 7.394 -7.824 1.00 98.50 86 VAL A O 1
ATOM 705 N N . ASN A 1 87 ? 10.652 9.087 -9.285 1.00 97.50 87 ASN A N 1
ATOM 706 C CA . ASN A 1 87 ? 9.830 9.916 -8.409 1.00 97.50 87 ASN A CA 1
ATOM 707 C C . ASN A 1 87 ? 8.532 9.214 -7.982 1.00 97.50 87 ASN A C 1
ATOM 709 O O . ASN A 1 87 ? 8.182 9.257 -6.802 1.00 97.50 87 ASN A O 1
ATOM 713 N N . ILE A 1 88 ? 7.840 8.537 -8.907 1.00 97.31 88 ILE A N 1
ATOM 714 C CA . ILE A 1 88 ? 6.648 7.748 -8.571 1.00 97.31 88 ILE A CA 1
ATOM 715 C C . ILE A 1 88 ? 7.025 6.653 -7.576 1.00 97.31 88 ILE A C 1
ATOM 717 O O . ILE A 1 88 ? 6.447 6.613 -6.491 1.00 97.31 88 ILE A O 1
ATOM 721 N N . LEU A 1 89 ? 8.006 5.809 -7.912 1.00 97.94 89 LEU A N 1
ATOM 722 C CA . LEU A 1 89 ? 8.367 4.639 -7.112 1.00 97.94 89 LEU A CA 1
ATOM 723 C C . LEU A 1 89 ? 8.842 5.013 -5.700 1.00 97.94 89 LEU A C 1
ATOM 725 O O . LEU A 1 89 ? 8.447 4.373 -4.731 1.00 97.94 89 LEU A O 1
ATOM 729 N N . VAL A 1 90 ? 9.623 6.086 -5.554 1.00 97.88 90 VAL A N 1
ATOM 730 C CA . VAL A 1 90 ? 10.004 6.615 -4.235 1.00 97.88 90 VAL A CA 1
ATOM 731 C C . VAL A 1 90 ? 8.761 7.006 -3.436 1.00 97.88 90 VAL A C 1
ATOM 733 O O . VAL A 1 90 ? 8.628 6.632 -2.271 1.00 97.88 90 VAL A O 1
ATOM 736 N N . ASN A 1 91 ? 7.813 7.722 -4.042 1.00 96.69 91 ASN A N 1
ATOM 737 C CA . ASN A 1 91 ? 6.648 8.226 -3.318 1.00 96.69 91 ASN A CA 1
ATOM 738 C C . ASN A 1 91 ? 5.633 7.152 -2.920 1.00 96.69 91 ASN A C 1
ATOM 740 O O . ASN A 1 91 ? 5.007 7.306 -1.874 1.00 96.69 91 ASN A O 1
ATOM 744 N N . ILE A 1 92 ? 5.502 6.079 -3.700 1.00 96.88 92 ILE A N 1
ATOM 745 C CA . ILE A 1 92 ? 4.615 4.947 -3.385 1.00 96.88 92 ILE A CA 1
ATOM 746 C C . ILE A 1 92 ? 5.265 3.877 -2.496 1.00 96.88 92 ILE A C 1
ATOM 748 O O . ILE A 1 92 ? 4.610 2.907 -2.133 1.00 96.88 92 ILE A O 1
ATOM 752 N N . SER A 1 93 ? 6.544 4.019 -2.149 1.00 97.00 93 SER A N 1
ATOM 753 C CA . SER A 1 93 ? 7.288 2.975 -1.431 1.00 97.00 93 SER A CA 1
ATOM 754 C C . SER A 1 93 ? 6.994 2.860 0.067 1.00 97.00 93 SER A C 1
ATOM 756 O O . SER A 1 93 ? 7.568 1.986 0.707 1.00 97.00 93 SER A O 1
ATOM 758 N N . GLU A 1 94 ? 6.152 3.732 0.625 1.00 95.88 94 GLU A N 1
ATOM 759 C CA . GLU A 1 94 ? 5.790 3.771 2.048 1.00 95.88 94 GLU A CA 1
ATOM 760 C C . GLU A 1 94 ? 4.326 4.209 2.197 1.00 95.88 94 GLU A C 1
ATOM 762 O O . GLU A 1 94 ? 3.914 5.196 1.573 1.00 95.88 94 GLU A O 1
ATOM 767 N N . CYS A 1 95 ? 3.540 3.503 3.016 1.00 95.19 95 CYS A N 1
ATOM 768 C CA . CYS A 1 95 ? 2.110 3.758 3.202 1.00 95.19 95 CYS A CA 1
ATOM 769 C C . CYS A 1 95 ? 1.703 3.764 4.689 1.00 95.19 95 CYS A C 1
ATOM 771 O O . CYS A 1 95 ? 0.933 2.920 5.148 1.00 95.19 95 CYS A O 1
ATOM 773 N N . SER A 1 96 ? 2.177 4.756 5.446 1.00 94.62 96 SER A N 1
ATOM 774 C CA . SER A 1 96 ? 2.004 4.834 6.908 1.00 94.62 96 SER A CA 1
ATOM 775 C C . SER A 1 96 ? 0.550 4.818 7.406 1.00 94.62 96 SER A C 1
ATOM 777 O O . SER A 1 96 ? 0.281 4.403 8.537 1.00 94.62 96 SER A O 1
ATOM 779 N N . GLU A 1 97 ? -0.418 5.225 6.579 1.00 95.94 97 GLU A N 1
ATOM 780 C CA . GLU A 1 97 ? -1.837 5.199 6.953 1.00 95.94 97 GLU A CA 1
ATOM 781 C C . GLU A 1 97 ? -2.352 3.771 7.210 1.00 95.94 97 GLU A C 1
ATOM 783 O O . GLU A 1 97 ? -3.312 3.585 7.958 1.00 95.94 97 GLU A O 1
ATOM 788 N N . ILE A 1 98 ? -1.698 2.758 6.635 1.00 95.94 98 ILE A N 1
ATOM 789 C CA . ILE A 1 98 ? -2.109 1.350 6.696 1.00 95.94 98 ILE A CA 1
ATOM 790 C C . ILE A 1 98 ? -1.706 0.683 8.018 1.00 95.94 98 ILE A C 1
ATOM 792 O O . ILE A 1 98 ? -2.441 -0.167 8.514 1.00 95.94 98 ILE A O 1
ATOM 796 N N . GLY A 1 99 ? -0.581 1.084 8.623 1.00 94.56 99 GLY A N 1
ATOM 797 C CA . GLY A 1 99 ? -0.157 0.585 9.941 1.00 94.56 99 GLY A CA 1
ATOM 798 C C . GLY A 1 99 ? 0.210 -0.892 9.978 1.00 94.56 99 GLY A C 1
ATOM 799 O O . GLY A 1 99 ? -0.157 -1.607 10.916 1.00 94.56 99 GLY A O 1
ATOM 800 N N . LEU A 1 100 ? 0.860 -1.359 8.921 1.00 95.25 100 LEU A N 1
ATOM 801 C CA . LEU A 1 100 ? 1.316 -2.728 8.754 1.00 95.25 100 LEU A CA 1
ATOM 802 C C . LEU A 1 100 ? 2.840 -2.731 8.688 1.00 95.25 100 LEU A C 1
ATOM 804 O O . LEU A 1 100 ? 3.418 -1.857 8.055 1.00 95.25 100 LEU A O 1
ATOM 808 N N . GLY A 1 101 ? 3.472 -3.700 9.346 1.00 94.19 101 GLY A N 1
ATOM 809 C CA . GLY A 1 101 ? 4.921 -3.757 9.486 1.00 94.19 101 GLY A CA 1
ATOM 810 C C . GLY A 1 101 ? 5.369 -3.905 10.936 1.00 94.19 101 GLY A C 1
ATOM 811 O O . GLY A 1 101 ? 4.706 -4.527 11.764 1.00 94.19 101 GLY A O 1
ATOM 812 N N . VAL A 1 102 ? 6.552 -3.380 11.241 1.00 91.81 102 VAL A N 1
ATOM 813 C CA . VAL A 1 102 ? 7.202 -3.540 12.555 1.00 91.81 102 VAL A CA 1
ATOM 814 C C . VAL A 1 102 ? 7.510 -2.206 13.240 1.00 91.81 102 VAL A C 1
ATOM 816 O O . VAL A 1 102 ? 8.229 -2.180 14.244 1.00 91.81 102 VAL A O 1
ATOM 819 N N . SER A 1 103 ? 6.998 -1.083 12.722 1.00 91.44 103 SER A N 1
ATOM 820 C CA . SER A 1 103 ? 7.251 0.230 13.311 1.00 91.44 103 SER A CA 1
ATOM 821 C C . SER A 1 103 ? 6.529 0.383 14.646 1.00 91.44 103 SER A C 1
ATOM 823 O O . SER A 1 103 ? 5.327 0.160 14.773 1.00 91.44 103 SER A O 1
ATOM 825 N N . LYS A 1 104 ? 7.258 0.872 15.652 1.00 89.62 104 LYS A N 1
ATOM 826 C CA . LYS A 1 104 ? 6.691 1.245 16.959 1.00 89.62 104 LYS A CA 1
ATOM 827 C C . LYS A 1 104 ? 5.992 2.607 16.952 1.00 89.62 104 LYS A C 1
ATOM 829 O O . LYS A 1 104 ? 5.527 3.043 17.999 1.00 89.62 104 LYS A O 1
ATOM 834 N N . THR A 1 105 ? 6.008 3.310 15.818 1.00 88.75 105 THR A N 1
ATOM 835 C CA . THR A 1 105 ? 5.494 4.684 15.689 1.00 88.75 105 THR A CA 1
ATOM 836 C C . THR A 1 105 ? 4.566 4.873 14.486 1.00 88.75 105 THR A C 1
ATOM 838 O O . THR A 1 105 ? 4.178 6.009 14.211 1.00 88.75 105 THR A O 1
ATOM 841 N N . ARG A 1 106 ? 4.238 3.793 13.753 1.00 90.75 106 ARG A N 1
ATOM 842 C CA . ARG A 1 106 ? 3.511 3.801 12.462 1.00 90.75 106 ARG A CA 1
ATOM 843 C C . ARG A 1 106 ? 4.138 4.672 11.375 1.00 90.75 106 ARG A C 1
ATOM 845 O O . ARG A 1 106 ? 3.471 5.118 10.446 1.00 90.75 106 ARG A O 1
ATOM 852 N N . LYS A 1 107 ? 5.422 4.988 11.518 1.00 88.69 107 LYS A N 1
ATOM 853 C CA . LYS A 1 107 ? 6.183 5.759 10.539 1.00 88.69 107 LYS A CA 1
ATOM 854 C C . LYS A 1 107 ? 7.294 4.872 10.008 1.00 88.69 107 LYS A C 1
ATOM 856 O O . LYS A 1 107 ? 8.168 4.479 10.786 1.00 88.69 107 LYS A O 1
ATOM 861 N N . GLY A 1 108 ? 7.254 4.574 8.718 1.00 87.94 108 GLY A N 1
ATOM 862 C CA . GLY A 1 108 ? 8.385 4.043 7.976 1.00 87.94 108 GLY A CA 1
ATOM 863 C C . GLY A 1 108 ? 9.053 5.117 7.120 1.00 87.94 108 GLY A C 1
ATOM 864 O O . GLY A 1 108 ? 8.737 6.311 7.188 1.00 87.94 108 GLY A O 1
ATOM 865 N N . LEU A 1 109 ? 10.044 4.683 6.348 1.00 92.19 109 LEU A N 1
ATOM 866 C CA . LEU A 1 109 ? 10.849 5.537 5.485 1.00 92.19 109 LEU A CA 1
ATOM 867 C C . LEU A 1 109 ? 10.686 5.078 4.046 1.00 92.19 109 LEU A C 1
ATOM 869 O O . LEU A 1 109 ? 10.873 3.905 3.750 1.00 92.19 109 LEU A O 1
ATOM 873 N N . LYS A 1 110 ? 10.429 6.029 3.147 1.00 95.75 110 LYS A N 1
ATOM 874 C CA . LYS A 1 110 ? 10.482 5.779 1.705 1.00 95.75 110 LYS A CA 1
ATOM 875 C C . LYS A 1 110 ? 11.863 5.264 1.301 1.00 95.75 110 LYS A C 1
ATOM 877 O O . LYS A 1 110 ? 12.879 5.649 1.887 1.00 95.75 110 LYS A O 1
ATOM 882 N N . ILE A 1 111 ? 11.904 4.459 0.244 1.00 96.88 111 ILE A N 1
ATOM 883 C CA . ILE A 1 111 ? 13.167 4.083 -0.392 1.00 96.88 111 ILE A CA 1
ATOM 884 C C . ILE A 1 111 ? 13.845 5.319 -0.993 1.00 96.88 111 ILE A C 1
ATOM 886 O O . ILE A 1 111 ? 13.185 6.269 -1.417 1.00 96.88 111 ILE A O 1
ATOM 890 N N . GLY A 1 112 ? 15.175 5.301 -1.057 1.00 97.62 112 GLY A N 1
ATOM 891 C CA . GLY A 1 112 ? 15.938 6.347 -1.737 1.00 97.62 112 GLY A CA 1
ATOM 892 C C . GLY A 1 112 ? 15.949 6.172 -3.257 1.00 97.62 112 GLY A C 1
ATOM 893 O O . GLY A 1 112 ? 15.726 5.074 -3.769 1.00 97.62 112 GLY A O 1
ATOM 894 N N . GLU A 1 113 ? 16.311 7.233 -3.981 1.00 98.00 113 GLU A N 1
ATOM 895 C CA . GLU A 1 113 ? 16.409 7.228 -5.451 1.00 98.00 113 GLU A CA 1
ATOM 896 C C . GLU A 1 113 ? 17.307 6.105 -5.981 1.00 98.00 113 GLU A C 1
ATOM 898 O O . GLU A 1 113 ? 16.946 5.419 -6.931 1.00 98.00 113 GLU A O 1
ATOM 903 N N . LYS A 1 114 ? 18.442 5.841 -5.318 1.00 97.50 114 LYS A N 1
ATOM 904 C CA . LYS A 1 114 ? 19.351 4.751 -5.700 1.00 97.50 114 LYS A CA 1
ATOM 905 C C . LYS A 1 114 ? 18.671 3.379 -5.655 1.00 97.50 114 LYS A C 1
ATOM 907 O O . LYS A 1 114 ? 18.892 2.563 -6.541 1.00 97.50 114 LYS A O 1
ATOM 912 N N . GLN A 1 115 ? 17.866 3.113 -4.629 1.00 97.44 115 GLN A N 1
ATOM 913 C CA . GLN A 1 115 ? 17.182 1.827 -4.494 1.00 97.44 115 GLN A CA 1
ATOM 914 C C . GLN A 1 115 ? 15.996 1.731 -5.460 1.00 97.44 115 GLN A C 1
ATOM 916 O O . GLN A 1 115 ? 15.779 0.681 -6.059 1.00 97.44 115 GLN A O 1
ATOM 921 N N . ALA A 1 116 ? 15.283 2.840 -5.688 1.00 98.25 116 ALA A N 1
ATOM 922 C CA . ALA A 1 116 ? 14.281 2.924 -6.748 1.00 98.25 116 ALA A CA 1
ATOM 923 C C . ALA A 1 116 ? 14.900 2.619 -8.122 1.00 98.25 116 ALA A C 1
ATOM 925 O O . ALA A 1 116 ? 14.340 1.839 -8.887 1.00 98.25 116 ALA A O 1
ATOM 926 N N . GLN A 1 117 ? 16.092 3.150 -8.401 1.00 98.19 117 GLN A N 1
ATOM 927 C CA . GLN A 1 117 ? 16.824 2.873 -9.632 1.00 98.19 117 GLN A CA 1
ATOM 928 C C . GLN A 1 117 ? 17.162 1.387 -9.785 1.00 98.19 117 GLN A C 1
ATOM 930 O O . GLN A 1 117 ? 16.928 0.818 -10.844 1.00 98.19 117 GLN A O 1
ATOM 935 N N . GLN A 1 118 ? 17.629 0.734 -8.716 1.00 98.12 118 GLN A N 1
ATOM 936 C CA . GLN A 1 118 ? 17.909 -0.707 -8.729 1.00 98.12 118 GLN A CA 1
ATOM 937 C C . GLN A 1 118 ? 16.669 -1.540 -9.079 1.00 98.12 118 GLN A C 1
ATOM 939 O O . GLN A 1 118 ? 16.768 -2.496 -9.844 1.00 98.12 118 GLN A O 1
ATOM 944 N N . VAL A 1 119 ? 15.497 -1.167 -8.555 1.00 98.12 119 VAL A N 1
ATOM 945 C CA . VAL A 1 119 ? 14.223 -1.812 -8.909 1.00 98.12 119 VAL A CA 1
ATOM 946 C C . VAL A 1 119 ? 13.884 -1.576 -10.384 1.00 98.12 119 VAL A C 1
ATOM 948 O O . VAL A 1 119 ? 13.525 -2.516 -11.089 1.00 98.12 119 VAL A O 1
ATOM 951 N N . LEU A 1 120 ? 14.021 -0.342 -10.877 1.00 98.25 120 LEU A N 1
ATOM 952 C CA . LEU A 1 120 ? 13.750 0.005 -12.277 1.00 98.25 120 LEU A CA 1
ATOM 953 C C . LEU A 1 120 ? 14.709 -0.691 -13.252 1.00 98.25 120 LEU A C 1
ATOM 955 O O . LEU A 1 120 ? 14.299 -1.089 -14.343 1.00 98.25 120 LEU A O 1
ATOM 959 N N . ASP A 1 121 ? 15.960 -0.900 -12.850 1.00 98.12 121 ASP A N 1
ATOM 960 C CA . ASP A 1 121 ? 16.968 -1.601 -13.642 1.00 98.12 121 ASP A CA 1
ATOM 961 C C . ASP A 1 121 ? 16.615 -3.077 -13.870 1.00 98.12 121 ASP A C 1
ATOM 963 O O . ASP A 1 121 ? 17.097 -3.663 -14.837 1.00 98.12 121 ASP A O 1
ATOM 967 N N . LEU A 1 122 ? 15.709 -3.678 -13.088 1.00 98.12 122 LEU A N 1
ATOM 968 C CA . LEU A 1 122 ? 15.192 -5.021 -13.380 1.00 98.12 122 LEU A CA 1
ATOM 969 C C . LEU A 1 122 ? 14.512 -5.092 -14.751 1.00 98.12 122 LEU A C 1
ATOM 971 O O . LEU A 1 122 ? 14.671 -6.086 -15.454 1.00 98.12 122 LEU A O 1
ATOM 975 N N . PHE A 1 123 ? 13.831 -4.024 -15.184 1.00 98.25 123 PHE A N 1
ATOM 976 C CA . PHE A 1 123 ? 13.253 -3.951 -16.531 1.00 98.25 123 PHE A CA 1
ATOM 977 C C . PHE A 1 123 ? 14.313 -3.895 -17.641 1.00 98.25 123 PHE A C 1
ATOM 979 O O . PHE A 1 123 ? 14.007 -4.182 -18.796 1.00 98.25 123 PHE A O 1
ATOM 986 N N . ARG A 1 124 ? 15.548 -3.499 -17.319 1.00 96.50 124 ARG A N 1
ATOM 987 C CA . ARG A 1 124 ? 16.668 -3.427 -18.271 1.00 96.50 124 ARG A CA 1
ATOM 988 C C . ARG A 1 124 ? 17.482 -4.712 -18.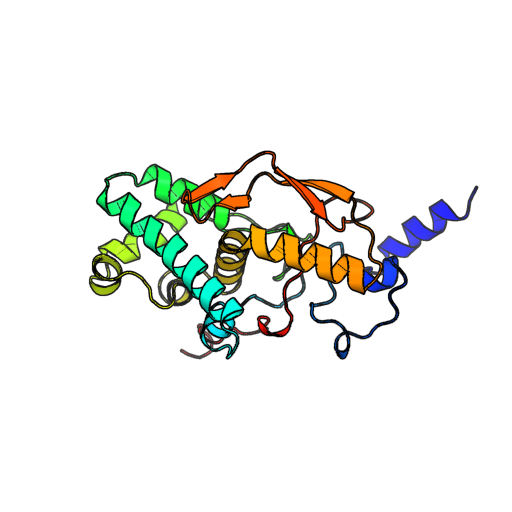276 1.00 96.50 124 ARG A C 1
ATOM 990 O O . ARG A 1 124 ? 17.885 -5.178 -19.335 1.00 96.50 124 ARG A O 1
ATOM 997 N N . ASN A 1 125 ? 17.711 -5.259 -17.088 1.00 97.00 125 ASN A N 1
ATOM 998 C CA . ASN A 1 125 ? 18.622 -6.371 -16.861 1.00 97.00 125 ASN A CA 1
ATOM 999 C C . ASN A 1 125 ? 17.957 -7.730 -17.099 1.00 97.00 125 ASN A C 1
ATOM 1001 O O . ASN A 1 125 ? 18.653 -8.698 -17.390 1.00 97.00 125 ASN A O 1
ATOM 1005 N N . ILE A 1 126 ? 16.627 -7.810 -16.989 1.00 97.06 126 ILE A N 1
ATOM 1006 C CA . ILE A 1 126 ? 15.861 -9.041 -17.188 1.00 97.06 126 ILE A CA 1
ATOM 1007 C C . ILE A 1 126 ? 14.942 -8.839 -18.389 1.00 97.06 126 ILE A C 1
ATOM 1009 O O . ILE A 1 126 ? 13.990 -8.052 -18.354 1.00 97.06 126 ILE A O 1
ATOM 1013 N N . SER A 1 127 ? 15.262 -9.538 -19.477 1.00 95.50 127 SER A N 1
ATOM 1014 C CA . SER A 1 127 ? 14.659 -9.313 -20.792 1.00 95.50 127 SER A CA 1
ATOM 1015 C C . SER A 1 127 ? 13.142 -9.510 -20.796 1.00 95.50 127 SER A C 1
ATOM 1017 O O . SER A 1 127 ? 12.415 -8.749 -21.432 1.00 95.50 127 SER A O 1
ATOM 1019 N N . GLU A 1 128 ? 12.664 -10.473 -20.019 1.00 96.50 128 GLU A N 1
ATOM 1020 C CA . GLU A 1 128 ? 11.275 -10.874 -19.875 1.00 96.50 128 GLU A CA 1
ATOM 1021 C C . GLU A 1 128 ? 10.459 -9.749 -19.239 1.00 96.50 128 GLU A C 1
ATOM 1023 O O . GLU A 1 128 ? 9.434 -9.346 -19.789 1.00 96.50 128 GLU A O 1
ATOM 1028 N N . TYR A 1 129 ? 10.953 -9.161 -18.145 1.00 97.06 129 TYR A N 1
ATOM 1029 C CA . TYR A 1 129 ? 10.305 -8.010 -17.511 1.00 97.06 129 TYR A CA 1
ATOM 1030 C C . TYR A 1 129 ? 10.369 -6.777 -18.414 1.00 97.06 129 TYR A C 1
ATOM 1032 O O . TYR A 1 129 ? 9.390 -6.037 -18.535 1.00 97.06 129 TYR A O 1
ATOM 1040 N N . GLY A 1 130 ? 11.487 -6.566 -19.109 1.00 96.62 130 GLY A N 1
ATOM 1041 C CA . GLY A 1 130 ? 11.628 -5.483 -20.078 1.00 96.62 130 GLY A CA 1
ATOM 1042 C C . GLY A 1 130 ? 10.626 -5.569 -21.230 1.00 96.62 130 GLY A C 1
ATOM 1043 O O . GLY A 1 130 ? 10.046 -4.550 -21.621 1.00 96.62 130 GLY A O 1
ATOM 1044 N N . GLN A 1 131 ? 10.386 -6.764 -21.768 1.00 96.06 131 GLN A N 1
ATOM 1045 C CA . GLN A 1 131 ? 9.502 -6.985 -22.914 1.00 96.06 131 GLN A CA 1
ATOM 1046 C C . GLN A 1 131 ? 8.028 -7.085 -22.514 1.00 96.06 131 GLN A C 1
ATOM 1048 O O . GLN A 1 131 ? 7.207 -6.369 -23.091 1.00 96.06 131 GLN A O 1
ATOM 1053 N N . PHE A 1 132 ? 7.710 -7.913 -21.519 1.00 96.25 132 PHE A N 1
ATOM 1054 C CA . PHE A 1 132 ? 6.340 -8.303 -21.170 1.00 96.25 132 PHE A CA 1
ATOM 1055 C C . PHE A 1 132 ? 5.828 -7.673 -19.868 1.00 96.25 132 PHE A C 1
ATOM 1057 O O . PHE A 1 132 ? 4.624 -7.680 -19.623 1.00 96.25 132 PHE A O 1
ATOM 1064 N N . GLY A 1 133 ? 6.712 -7.079 -19.063 1.00 97.12 133 GLY A N 1
ATOM 1065 C CA . GLY A 1 133 ? 6.383 -6.599 -17.722 1.00 97.12 133 GLY A CA 1
ATOM 1066 C C . GLY A 1 133 ? 6.368 -7.720 -16.681 1.00 97.12 133 GLY A C 1
ATOM 1067 O O . GLY A 1 133 ? 6.578 -8.893 -16.982 1.00 97.12 133 GLY A O 1
ATOM 1068 N N . PHE A 1 134 ? 6.129 -7.349 -15.428 1.00 97.56 134 PHE A N 1
ATOM 1069 C CA . PHE A 1 134 ? 5.885 -8.292 -14.343 1.00 97.56 134 PHE A CA 1
ATOM 1070 C C . PHE A 1 134 ? 4.459 -8.835 -14.430 1.00 97.56 134 PHE A C 1
ATOM 1072 O O . PHE A 1 134 ? 3.530 -8.082 -14.711 1.00 97.56 134 PHE A O 1
ATOM 1079 N N . MET A 1 135 ? 4.282 -10.124 -14.136 1.00 96.19 135 MET A N 1
ATOM 1080 C CA . MET A 1 135 ? 2.967 -10.684 -13.784 1.00 96.19 135 MET A CA 1
ATOM 1081 C C . MET A 1 135 ? 2.709 -10.561 -12.279 1.00 96.19 135 MET A C 1
ATOM 1083 O O . MET A 1 135 ? 1.610 -10.205 -11.865 1.00 96.19 135 MET A O 1
ATOM 1087 N N . HIS A 1 136 ? 3.766 -10.793 -11.500 1.00 96.75 136 HIS A N 1
ATOM 1088 C CA . HIS A 1 136 ? 3.835 -10.687 -10.049 1.00 96.75 136 HIS A CA 1
ATOM 1089 C C . HIS A 1 136 ? 4.981 -9.741 -9.722 1.00 96.75 136 HIS A C 1
ATOM 1091 O O . HIS A 1 136 ? 6.143 -10.113 -9.879 1.00 96.75 136 HIS A O 1
ATOM 1097 N N . PHE A 1 137 ? 4.685 -8.495 -9.359 1.00 96.38 137 PHE A N 1
ATOM 1098 C CA . PHE A 1 137 ? 5.746 -7.529 -9.058 1.00 96.38 137 PHE A CA 1
ATOM 1099 C C . PHE A 1 137 ? 6.418 -7.838 -7.714 1.00 96.38 137 PHE A C 1
ATOM 1101 O O . PHE A 1 137 ? 7.562 -7.466 -7.498 1.00 96.38 137 PHE A O 1
ATOM 1108 N N . GLU A 1 138 ? 5.752 -8.571 -6.824 1.00 96.25 138 GLU A N 1
ATOM 1109 C CA . GLU A 1 138 ? 6.259 -8.984 -5.520 1.00 96.25 138 GLU A CA 1
ATOM 1110 C C . GLU A 1 138 ? 7.569 -9.789 -5.599 1.00 96.25 138 GLU A C 1
ATOM 1112 O O . GLU A 1 138 ? 8.310 -9.836 -4.618 1.00 96.25 138 GLU A O 1
ATOM 1117 N N . VAL A 1 139 ? 7.919 -10.353 -6.764 1.00 96.06 139 VAL A N 1
ATOM 1118 C CA . VAL A 1 139 ? 9.210 -11.027 -6.996 1.00 96.06 139 VAL A CA 1
ATOM 1119 C C . VAL A 1 139 ? 10.410 -10.083 -6.894 1.00 96.06 139 VAL A C 1
ATOM 1121 O O . VAL A 1 139 ? 11.520 -10.559 -6.675 1.00 96.06 139 VAL A O 1
ATOM 1124 N N . ILE A 1 140 ? 10.227 -8.756 -7.004 1.00 96.00 140 ILE A N 1
ATOM 1125 C CA . ILE A 1 140 ? 11.331 -7.782 -6.897 1.00 96.00 140 ILE A CA 1
ATOM 1126 C C . ILE A 1 140 ? 12.093 -7.904 -5.579 1.00 96.00 140 ILE A C 1
ATOM 1128 O O . ILE A 1 140 ? 13.290 -7.620 -5.545 1.00 96.00 140 ILE A O 1
ATOM 1132 N N . GLN A 1 141 ? 11.416 -8.346 -4.512 1.00 94.69 141 GLN A N 1
ATOM 1133 C CA . GLN A 1 141 ? 12.050 -8.531 -3.214 1.00 94.69 141 GLN A CA 1
ATOM 1134 C C . GLN A 1 141 ? 13.197 -9.538 -3.315 1.00 94.69 141 GLN A C 1
ATOM 1136 O O . GLN A 1 141 ? 14.236 -9.285 -2.731 1.00 94.69 141 GLN A O 1
ATOM 1141 N N . LEU A 1 142 ? 13.068 -10.584 -4.145 1.00 94.38 142 LEU A N 1
ATOM 1142 C CA . LEU A 1 142 ? 14.085 -11.625 -4.336 1.00 94.38 142 LEU A CA 1
ATOM 1143 C C . LEU A 1 142 ? 15.341 -11.123 -5.065 1.00 94.38 142 LEU A C 1
ATOM 1145 O O . LEU A 1 142 ? 16.404 -11.727 -4.952 1.00 94.38 142 LEU A O 1
ATOM 1149 N N . TYR A 1 143 ? 15.230 -10.024 -5.818 1.00 94.44 143 TYR A N 1
ATOM 1150 C CA . TYR A 1 143 ? 16.333 -9.483 -6.615 1.00 94.44 143 TYR A CA 1
ATOM 1151 C C . TYR A 1 143 ? 17.058 -8.322 -5.936 1.00 94.44 143 TYR A C 1
ATOM 1153 O O . TYR A 1 143 ? 18.257 -8.138 -6.151 1.00 94.44 143 TYR A O 1
ATOM 1161 N N . ILE A 1 144 ? 16.343 -7.499 -5.164 1.00 95.19 144 ILE A N 1
ATOM 1162 C CA . ILE A 1 144 ? 16.869 -6.227 -4.665 1.00 95.19 144 ILE A CA 1
ATOM 1163 C C . ILE A 1 144 ? 17.031 -6.276 -3.151 1.00 95.19 144 ILE A C 1
ATOM 1165 O O . ILE A 1 144 ? 16.064 -6.213 -2.394 1.00 95.19 144 ILE A O 1
ATOM 1169 N N . SER A 1 145 ? 18.286 -6.287 -2.702 1.00 91.94 145 SER A N 1
ATOM 1170 C CA . SER A 1 145 ? 18.609 -6.166 -1.280 1.00 91.94 145 SER A CA 1
ATOM 1171 C C . SER A 1 145 ? 17.971 -4.914 -0.667 1.00 91.94 145 SER A C 1
ATOM 1173 O O . SER A 1 145 ? 18.047 -3.809 -1.211 1.00 91.94 145 SER A O 1
ATOM 1175 N N . GLY A 1 146 ? 17.363 -5.086 0.505 1.00 88.56 146 GLY A N 1
ATOM 1176 C CA . GLY A 1 146 ? 16.658 -4.021 1.217 1.00 88.56 146 GLY A CA 1
ATOM 1177 C C . GLY A 1 146 ? 15.240 -3.745 0.709 1.00 88.56 146 GLY A C 1
ATOM 1178 O O . GLY A 1 146 ? 14.574 -2.884 1.277 1.00 88.56 146 GLY A O 1
ATOM 1179 N N . ILE A 1 147 ? 14.762 -4.455 -0.317 1.00 94.00 147 ILE A N 1
ATOM 1180 C CA . ILE A 1 147 ? 13.334 -4.562 -0.621 1.00 94.00 147 ILE A CA 1
ATOM 1181 C C . ILE A 1 147 ? 12.836 -5.865 -0.001 1.00 94.00 147 ILE A C 1
ATOM 1183 O O . ILE A 1 147 ? 13.354 -6.941 -0.275 1.00 94.00 147 ILE A O 1
ATOM 1187 N N . SER A 1 148 ? 11.840 -5.762 0.870 1.00 93.00 148 SER A N 1
ATOM 1188 C CA . SER A 1 148 ? 11.247 -6.899 1.575 1.00 93.00 148 SER A CA 1
ATOM 1189 C C . SER A 1 148 ? 9.724 -6.859 1.458 1.00 93.00 148 SER A C 1
ATOM 1191 O O . SER A 1 148 ? 9.160 -5.934 0.866 1.00 93.00 148 SER A O 1
ATOM 1193 N N . LYS A 1 149 ? 9.055 -7.836 2.077 1.00 93.69 149 LYS A N 1
ATOM 1194 C CA . LYS A 1 149 ? 7.593 -7.889 2.231 1.00 93.69 149 LYS A CA 1
ATOM 1195 C C . LYS A 1 149 ? 6.940 -6.575 2.666 1.00 93.69 149 LYS A C 1
ATOM 1197 O O . LYS A 1 149 ? 5.845 -6.271 2.212 1.00 93.69 149 LYS A O 1
ATOM 1202 N N . ASP A 1 150 ? 7.628 -5.797 3.498 1.00 94.50 150 ASP A N 1
ATOM 1203 C CA . ASP A 1 150 ? 7.192 -4.478 3.962 1.00 94.50 150 ASP A CA 1
ATOM 1204 C C . ASP A 1 150 ? 7.012 -3.511 2.784 1.00 94.50 150 ASP A C 1
ATOM 1206 O O . ASP A 1 150 ? 5.912 -3.040 2.506 1.00 94.50 150 ASP A O 1
ATOM 1210 N N . ARG A 1 151 ? 8.072 -3.352 1.982 1.00 96.06 151 ARG A N 1
ATOM 1211 C CA . ARG A 1 151 ? 8.081 -2.481 0.801 1.00 96.06 151 ARG A CA 1
ATOM 1212 C C . ARG A 1 151 ? 7.097 -2.950 -0.267 1.00 96.06 151 ARG A C 1
ATOM 1214 O O . ARG A 1 151 ? 6.435 -2.128 -0.890 1.00 96.06 151 ARG A O 1
ATOM 1221 N N . VAL A 1 152 ? 6.993 -4.262 -0.486 1.00 97.69 152 VAL A N 1
ATOM 1222 C CA . VAL A 1 152 ? 6.018 -4.837 -1.428 1.00 97.69 152 VAL A CA 1
ATOM 1223 C C . VAL A 1 152 ? 4.586 -4.531 -0.977 1.00 97.69 152 VAL A C 1
ATOM 1225 O O . VAL A 1 152 ? 3.779 -4.077 -1.788 1.00 97.69 152 VAL A O 1
ATOM 1228 N N . SER A 1 153 ? 4.289 -4.721 0.311 1.00 97.94 153 SER A N 1
ATOM 1229 C CA . SER A 1 153 ? 2.991 -4.408 0.916 1.00 97.94 153 SER A CA 1
ATOM 1230 C C . SER A 1 153 ? 2.655 -2.921 0.794 1.00 97.94 153 SER A C 1
ATOM 1232 O O . SER A 1 153 ? 1.554 -2.581 0.360 1.00 97.94 153 SER A O 1
ATOM 1234 N N . ASP A 1 154 ? 3.599 -2.030 1.101 1.00 97.50 154 ASP A N 1
ATOM 1235 C CA . ASP A 1 154 ? 3.419 -0.579 0.984 1.00 97.50 154 ASP A CA 1
ATOM 1236 C C . ASP A 1 154 ? 3.141 -0.131 -0.451 1.00 97.50 154 ASP A C 1
ATOM 1238 O O . ASP A 1 154 ? 2.210 0.641 -0.700 1.00 97.50 154 ASP A O 1
ATOM 1242 N N . VAL A 1 155 ? 3.927 -0.635 -1.405 1.00 98.12 155 VAL A N 1
ATOM 1243 C CA . VAL A 1 155 ? 3.756 -0.350 -2.834 1.00 98.12 155 VAL A CA 1
ATOM 1244 C C . VAL A 1 155 ? 2.384 -0.816 -3.311 1.00 98.12 155 VAL A C 1
ATOM 1246 O O . VAL A 1 155 ? 1.668 -0.050 -3.962 1.00 98.12 155 VAL A O 1
ATOM 1249 N N . ALA A 1 156 ? 1.988 -2.040 -2.952 1.00 98.44 156 ALA A N 1
ATOM 1250 C CA . ALA A 1 156 ? 0.673 -2.574 -3.278 1.00 98.44 156 ALA A CA 1
ATOM 1251 C C . ALA A 1 156 ? -0.432 -1.669 -2.723 1.00 98.44 156 ALA A C 1
ATOM 1253 O O . ALA A 1 156 ? -1.278 -1.198 -3.484 1.00 98.44 156 ALA A O 1
ATOM 1254 N N . CYS A 1 157 ? -0.378 -1.358 -1.424 1.00 98.12 157 CYS A N 1
ATOM 1255 C CA . CYS A 1 157 ? -1.354 -0.509 -0.750 1.00 98.12 157 CYS A CA 1
ATOM 1256 C C . CYS A 1 157 ? -1.454 0.880 -1.381 1.00 98.12 157 CYS A C 1
ATOM 1258 O O . CYS A 1 157 ? -2.563 1.362 -1.588 1.00 98.12 157 CYS A O 1
ATOM 1260 N N . ASN A 1 158 ? -0.332 1.516 -1.731 1.00 97.94 158 ASN A N 1
ATOM 1261 C CA . ASN A 1 158 ? -0.347 2.829 -2.373 1.00 97.94 158 ASN A CA 1
ATOM 1262 C C . ASN A 1 158 ? -1.029 2.797 -3.749 1.00 97.94 158 ASN A C 1
ATOM 1264 O O . ASN A 1 158 ? -1.810 3.702 -4.053 1.00 97.94 158 ASN A O 1
ATOM 1268 N N . TYR A 1 159 ? -0.799 1.759 -4.559 1.00 98.38 159 TYR A N 1
ATOM 1269 C CA . TYR A 1 159 ? -1.448 1.632 -5.869 1.00 98.38 159 TYR A CA 1
ATOM 1270 C C . TYR A 1 159 ? -2.964 1.435 -5.781 1.00 98.38 159 TYR A C 1
ATOM 1272 O O . TYR A 1 159 ? -3.686 1.921 -6.652 1.00 98.38 159 TYR A O 1
ATOM 1280 N N . ILE A 1 160 ? -3.458 0.771 -4.732 1.00 98.00 160 ILE A N 1
ATOM 1281 C CA . ILE A 1 160 ? -4.899 0.566 -4.502 1.00 98.00 160 ILE A CA 1
ATOM 1282 C C . ILE A 1 160 ? -5.458 1.441 -3.376 1.00 98.00 160 ILE A C 1
ATOM 1284 O O . ILE A 1 160 ? -6.551 1.176 -2.878 1.00 98.00 160 ILE A O 1
ATOM 1288 N N . LYS A 1 161 ? -4.756 2.511 -2.982 1.00 97.75 161 LYS A N 1
ATOM 1289 C CA . LYS A 1 161 ? -5.133 3.322 -1.814 1.00 97.75 161 LYS A CA 1
ATOM 1290 C C . LYS A 1 161 ? -6.537 3.901 -1.939 1.00 97.75 161 LYS A C 1
ATOM 1292 O O . LYS A 1 161 ? -7.277 3.894 -0.966 1.00 97.75 161 LYS A O 1
ATOM 1297 N N . SER A 1 162 ? -6.928 4.340 -3.139 1.00 96.81 162 SER A N 1
ATOM 1298 C CA . SER A 1 162 ? -8.289 4.836 -3.387 1.00 96.81 162 SER A CA 1
ATOM 1299 C C . SER A 1 162 ? -9.350 3.788 -3.044 1.00 96.81 162 SER A C 1
ATOM 1301 O O . SER A 1 162 ? -10.326 4.112 -2.383 1.00 96.81 162 SER A O 1
ATOM 1303 N N . PHE A 1 163 ? -9.131 2.527 -3.431 1.00 97.88 163 PHE A N 1
ATOM 1304 C CA . PHE A 1 163 ? -10.034 1.433 -3.085 1.00 97.88 163 PHE A CA 1
ATOM 1305 C C . PHE A 1 163 ? -10.058 1.178 -1.571 1.00 97.88 163 PHE A C 1
ATOM 1307 O O . PHE A 1 163 ? -11.119 0.995 -0.983 1.00 97.88 163 PHE A O 1
ATOM 1314 N N . LEU A 1 164 ? -8.885 1.178 -0.932 1.00 98.50 164 LEU A N 1
ATOM 1315 C CA . LEU A 1 164 ? -8.773 0.954 0.508 1.00 98.50 164 LEU A CA 1
ATOM 1316 C C . LEU A 1 164 ? -9.447 2.063 1.327 1.00 98.50 164 LEU A C 1
ATOM 1318 O O . LEU A 1 164 ? -9.974 1.780 2.399 1.00 98.50 164 LEU A O 1
ATOM 1322 N N . ILE A 1 165 ? -9.465 3.303 0.833 1.00 98.56 165 ILE A N 1
ATOM 1323 C CA . ILE A 1 165 ? -10.200 4.413 1.454 1.00 98.56 165 ILE A CA 1
ATOM 1324 C C . ILE A 1 165 ? -11.701 4.117 1.445 1.00 98.56 165 ILE A C 1
ATOM 1326 O O . ILE A 1 165 ? -12.314 4.146 2.509 1.00 98.56 165 ILE A O 1
ATOM 1330 N N . ASP A 1 166 ? -12.268 3.759 0.290 1.00 98.38 166 ASP A N 1
ATOM 1331 C CA . ASP A 1 166 ? -13.695 3.424 0.176 1.00 98.38 166 ASP A CA 1
ATOM 1332 C C . ASP A 1 166 ? -14.057 2.227 1.068 1.00 98.38 166 ASP A C 1
ATOM 1334 O O . ASP A 1 166 ? -15.003 2.291 1.853 1.00 98.38 166 ASP A O 1
ATOM 1338 N N . TYR A 1 167 ? -13.235 1.173 1.030 1.00 98.62 167 TYR A N 1
ATOM 1339 C CA . TYR A 1 167 ? -13.369 0.011 1.910 1.00 98.62 167 TYR A CA 1
ATOM 1340 C C . TYR A 1 167 ? -13.331 0.403 3.394 1.00 98.62 167 TYR A C 1
ATOM 1342 O O . TYR A 1 167 ? -14.116 -0.094 4.198 1.00 98.62 167 TYR A O 1
ATOM 1350 N N . THR A 1 168 ? -12.430 1.309 3.779 1.00 98.75 168 THR A N 1
ATOM 1351 C CA . THR A 1 168 ? -12.316 1.777 5.166 1.00 98.75 168 THR A CA 1
ATOM 1352 C C . THR A 1 168 ? -13.577 2.506 5.603 1.00 98.75 168 THR A C 1
ATOM 1354 O O . THR A 1 168 ? -14.077 2.238 6.691 1.00 98.75 168 THR A O 1
ATOM 1357 N N . VAL A 1 169 ? -14.112 3.393 4.760 1.00 98.62 169 VAL A N 1
ATOM 1358 C CA . VAL A 1 169 ? -15.352 4.129 5.045 1.00 98.62 169 VAL A CA 1
ATOM 1359 C C . VAL A 1 169 ? -16.520 3.166 5.237 1.00 98.62 169 VAL A C 1
ATOM 1361 O O . VAL A 1 169 ? -17.225 3.271 6.239 1.00 98.62 169 VAL A O 1
ATOM 1364 N N . GLU A 1 170 ? -16.671 2.187 4.345 1.00 98.56 170 GLU A N 1
ATOM 1365 C CA . GLU A 1 170 ? -17.704 1.151 4.450 1.00 98.56 170 GLU A CA 1
ATOM 1366 C C . GLU A 1 170 ? -17.580 0.363 5.766 1.00 98.56 170 GLU A C 1
ATOM 1368 O O . GLU A 1 170 ? -18.551 0.199 6.506 1.00 98.56 170 GLU A O 1
ATOM 1373 N N . GLN A 1 171 ? -16.371 -0.084 6.118 1.00 98.50 171 GLN A N 1
ATOM 1374 C CA . GLN A 1 171 ? -16.143 -0.807 7.371 1.00 98.50 171 GLN A CA 1
ATOM 1375 C C . GLN A 1 171 ? -16.369 0.071 8.607 1.00 98.50 171 GLN A C 1
ATOM 1377 O O . GLN A 1 171 ? -16.844 -0.425 9.632 1.00 98.50 171 GLN A O 1
ATOM 1382 N N . CYS A 1 172 ? -16.051 1.361 8.537 1.00 98.44 172 CYS A N 1
ATOM 1383 C CA . CYS A 1 172 ? -16.345 2.308 9.602 1.00 98.44 172 CYS A CA 1
ATOM 1384 C C . CYS A 1 172 ? -17.855 2.473 9.802 1.00 98.44 172 CYS A C 1
ATOM 1386 O O . CYS A 1 172 ? -18.314 2.395 10.941 1.00 98.44 172 CYS A O 1
ATOM 1388 N N . GLU A 1 173 ? -18.627 2.607 8.723 1.00 98.31 173 GLU A N 1
ATOM 1389 C CA . GLU A 1 173 ? -20.090 2.695 8.770 1.00 98.31 173 GLU A CA 1
ATOM 1390 C C . GLU A 1 173 ? -20.713 1.431 9.383 1.00 98.31 173 GLU A C 1
ATOM 1392 O O . GLU A 1 173 ? -21.464 1.523 10.356 1.00 98.31 173 GLU A O 1
ATOM 1397 N N . ILE A 1 174 ? -20.321 0.243 8.906 1.00 98.06 174 ILE A N 1
ATOM 1398 C CA . ILE A 1 174 ? -20.812 -1.056 9.407 1.00 98.06 174 ILE A CA 1
ATOM 1399 C C . ILE A 1 174 ? -20.558 -1.234 10.911 1.00 98.06 174 ILE A C 1
ATOM 1401 O O . ILE A 1 174 ? -21.332 -1.894 11.611 1.00 98.06 174 ILE A O 1
ATOM 1405 N N . ASN A 1 175 ? -19.447 -0.696 11.416 1.00 97.56 175 ASN A N 1
ATOM 1406 C CA . ASN A 1 175 ? -19.005 -0.910 12.793 1.00 97.56 175 ASN A CA 1
ATOM 1407 C C . ASN A 1 175 ? -19.215 0.305 13.706 1.00 97.56 175 ASN A C 1
ATOM 1409 O O . ASN A 1 175 ? -18.824 0.240 14.869 1.00 97.56 175 ASN A O 1
ATOM 1413 N N . GLY A 1 176 ? -19.830 1.386 13.218 1.00 97.31 176 GLY A N 1
ATOM 1414 C CA . GLY A 1 176 ? -20.063 2.602 14.001 1.00 97.31 176 GLY A CA 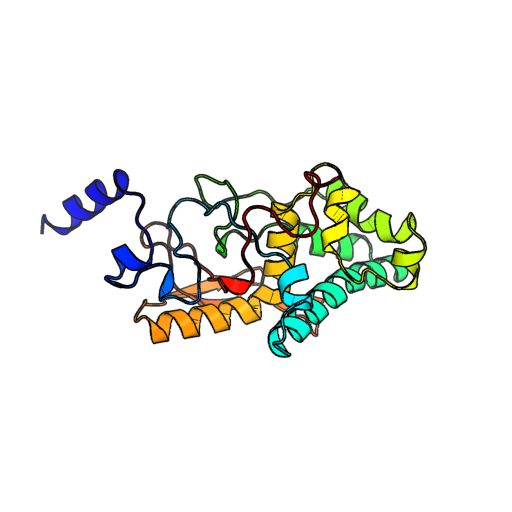1
ATOM 1415 C C . GLY A 1 176 ? -18.782 3.338 14.409 1.00 97.31 176 GLY A C 1
ATOM 1416 O O . GLY A 1 176 ? -18.762 4.008 15.440 1.00 97.31 176 GLY A O 1
ATOM 1417 N N . ILE A 1 177 ? -17.702 3.207 13.632 1.00 98.00 177 ILE A N 1
ATOM 1418 C CA . ILE A 1 177 ? -16.439 3.913 13.872 1.00 98.00 177 ILE A CA 1
ATOM 1419 C C . ILE A 1 177 ? -16.533 5.301 13.217 1.00 98.00 177 ILE A C 1
ATOM 1421 O O . ILE A 1 177 ? -16.758 5.381 12.009 1.00 98.00 177 ILE A O 1
ATOM 1425 N N . PRO A 1 178 ? -16.358 6.403 13.968 1.00 97.88 178 PRO A N 1
ATOM 1426 C CA . PRO A 1 178 ? -16.465 7.746 13.416 1.00 97.88 178 PRO A CA 1
ATOM 1427 C C . PRO A 1 178 ? -15.307 8.065 12.462 1.00 97.88 178 PRO A C 1
ATOM 1429 O O . PRO A 1 178 ? -14.170 7.637 12.665 1.00 97.88 178 PRO A O 1
ATOM 1432 N N . VAL A 1 179 ? -15.605 8.878 11.449 1.00 98.44 179 VAL A N 1
ATOM 1433 C CA . VAL A 1 179 ? -14.635 9.381 10.469 1.00 98.44 179 VAL A CA 1
ATOM 1434 C C . VAL A 1 179 ? -14.522 10.902 10.551 1.00 98.44 179 VAL A C 1
ATOM 1436 O O . VAL A 1 179 ? -15.500 11.600 10.818 1.00 98.44 179 VAL A O 1
ATOM 1439 N N . GLU A 1 180 ? -13.327 11.426 10.298 1.00 98.25 180 GLU A N 1
ATOM 1440 C CA . GLU A 1 180 ? -13.035 12.859 10.246 1.00 98.25 180 GLU A CA 1
ATOM 1441 C C . GLU A 1 180 ? -12.505 13.237 8.856 1.00 98.25 180 GLU A C 1
ATOM 1443 O O . GLU A 1 180 ? -11.885 12.428 8.163 1.00 98.25 180 GLU A O 1
ATOM 1448 N N . GLY A 1 181 ? -12.757 14.479 8.434 1.00 97.94 181 GLY A N 1
ATOM 1449 C CA . GLY A 1 181 ? -12.228 14.997 7.174 1.00 97.94 181 GLY A CA 1
ATOM 1450 C C . GLY A 1 181 ? -10.723 15.246 7.276 1.00 97.94 181 GLY A C 1
ATOM 1451 O O . GLY A 1 181 ? -10.294 16.089 8.061 1.00 97.94 181 GLY A O 1
ATOM 1452 N N . VAL A 1 182 ? -9.940 14.561 6.450 1.00 97.62 182 VAL A N 1
ATOM 1453 C CA . VAL A 1 182 ? -8.472 14.626 6.411 1.00 97.62 182 VAL A CA 1
ATOM 1454 C C . VAL A 1 182 ? -7.981 14.901 4.994 1.00 97.62 182 VAL A C 1
ATOM 1456 O O . VAL A 1 182 ? -8.687 14.641 4.018 1.00 97.62 182 VAL A O 1
ATOM 1459 N N . ILE A 1 183 ? -6.767 15.434 4.882 1.00 97.00 183 ILE A N 1
ATOM 1460 C CA . ILE A 1 183 ? -6.099 15.656 3.599 1.00 97.00 183 ILE A CA 1
ATOM 1461 C C . ILE A 1 183 ? -5.025 14.588 3.411 1.00 97.00 183 ILE A C 1
ATOM 1463 O O . ILE A 1 183 ? -4.195 14.388 4.297 1.00 97.00 183 ILE A O 1
ATOM 1467 N N . LEU A 1 184 ? -5.045 13.918 2.259 1.00 95.38 184 LEU A N 1
ATOM 1468 C CA . LEU A 1 184 ? -3.999 12.999 1.825 1.00 95.38 184 LEU A CA 1
ATOM 1469 C C . LEU A 1 184 ? -3.243 13.572 0.627 1.00 95.38 184 LEU A C 1
ATOM 1471 O O . LEU A 1 184 ? -3.843 14.025 -0.349 1.00 95.38 184 LEU A O 1
ATOM 1475 N N . ASP A 1 185 ? -1.917 13.469 0.682 1.00 88.88 185 ASP A N 1
ATOM 1476 C CA . ASP A 1 185 ? -1.006 13.978 -0.350 1.00 88.88 185 ASP A CA 1
ATOM 1477 C C . ASP A 1 185 ? -0.432 12.882 -1.253 1.00 88.88 185 ASP A C 1
ATOM 1479 O O . ASP A 1 185 ? 0.533 13.101 -1.975 1.00 88.88 185 ASP A O 1
ATOM 1483 N N . SER A 1 186 ? -0.979 11.670 -1.206 1.00 90.50 186 SER A N 1
ATOM 1484 C CA . SER A 1 186 ? -0.495 10.570 -2.041 1.00 90.50 186 SER A CA 1
ATOM 1485 C C . SER A 1 186 ? -1.605 9.559 -2.295 1.00 90.50 186 SER A C 1
ATOM 1487 O O . SER A 1 186 ? -1.636 8.486 -1.690 1.00 90.50 186 SER A O 1
ATOM 1489 N N . ILE A 1 187 ? -2.550 9.922 -3.169 1.00 95.81 187 ILE A N 1
ATOM 1490 C CA . ILE A 1 187 ? -3.550 8.990 -3.710 1.00 95.81 187 ILE A CA 1
ATOM 1491 C C . ILE A 1 187 ? -3.203 8.698 -5.167 1.00 95.81 187 ILE A C 1
ATOM 1493 O O . ILE A 1 187 ? -3.185 9.603 -5.999 1.00 95.81 187 ILE A O 1
ATOM 1497 N N . TYR A 1 188 ? -2.920 7.438 -5.486 1.00 96.19 188 TYR A N 1
ATOM 1498 C CA . TYR A 1 188 ? -2.587 7.040 -6.848 1.00 96.19 188 TYR A CA 1
ATOM 1499 C C . TYR A 1 188 ? -3.839 6.939 -7.732 1.00 96.19 188 TYR A C 1
ATOM 1501 O O . TYR A 1 188 ? -4.744 6.147 -7.466 1.00 96.19 188 TYR A O 1
ATOM 1509 N N . GLY A 1 189 ? -3.877 7.733 -8.802 1.00 94.69 189 GLY A N 1
ATOM 1510 C CA . GLY A 1 189 ? -4.873 7.655 -9.866 1.00 94.69 189 GLY A CA 1
ATOM 1511 C C . GLY A 1 189 ? -4.436 6.657 -10.934 1.00 94.69 189 GLY A C 1
ATOM 1512 O O . GLY A 1 189 ? -3.545 6.949 -11.733 1.00 94.69 189 GLY A O 1
ATOM 1513 N N . TYR A 1 190 ? -5.055 5.471 -10.958 1.00 87.56 190 TYR A N 1
ATOM 1514 C CA . TYR A 1 190 ? -4.649 4.394 -11.871 1.00 87.56 190 TYR A CA 1
ATOM 1515 C C . TYR A 1 190 ? -4.906 4.703 -13.354 1.00 87.56 190 TYR A C 1
ATOM 1517 O O . TYR A 1 190 ? -4.248 4.122 -14.212 1.00 87.56 190 TYR A O 1
ATOM 1525 N N . LYS A 1 191 ? -5.850 5.601 -13.668 1.00 90.44 191 LYS A N 1
ATOM 1526 C CA . LYS A 1 191 ? -6.182 5.979 -15.053 1.00 90.44 191 LYS A CA 1
ATOM 1527 C C . LYS A 1 191 ? -5.161 6.959 -15.625 1.00 90.44 191 LYS A C 1
ATOM 1529 O O . LYS A 1 191 ? -4.814 6.893 -16.799 1.00 90.44 191 LYS A O 1
ATOM 1534 N N . GLU A 1 192 ? -4.697 7.882 -14.791 1.00 93.31 192 GLU A N 1
ATOM 1535 C CA . GLU A 1 192 ? -3.770 8.953 -15.146 1.00 93.31 192 GLU A CA 1
ATOM 1536 C C . GLU A 1 192 ? -2.307 8.565 -14.909 1.00 93.31 192 GLU A C 1
ATOM 1538 O O . GLU A 1 192 ? -1.406 9.236 -15.418 1.00 93.31 192 GLU A O 1
ATOM 1543 N N . HIS A 1 193 ? -2.080 7.511 -14.120 1.00 94.06 193 HIS A N 1
ATOM 1544 C CA . HIS A 1 193 ? -0.788 7.088 -13.589 1.00 94.06 193 HIS A CA 1
ATOM 1545 C C . HIS A 1 193 ? -0.049 8.204 -12.836 1.00 94.06 193 HIS A C 1
ATOM 1547 O O . HIS A 1 193 ? 1.142 8.451 -13.056 1.00 94.06 193 HIS A O 1
ATOM 1553 N N . LYS A 1 194 ? -0.769 8.910 -11.957 1.00 94.12 194 LYS A N 1
ATOM 1554 C CA . LYS A 1 194 ? -0.251 10.050 -11.186 1.00 94.12 194 LYS A CA 1
ATOM 1555 C C . LYS A 1 194 ? -0.638 9.962 -9.719 1.00 94.12 194 LYS A C 1
ATOM 1557 O O . LYS A 1 194 ? -1.663 9.393 -9.368 1.00 94.12 194 LYS A O 1
ATOM 1562 N N . LEU A 1 195 ? 0.173 10.591 -8.875 1.00 94.62 195 LEU A N 1
ATOM 1563 C CA . LEU A 1 195 ? -0.160 10.825 -7.475 1.00 94.62 195 LEU A CA 1
ATOM 1564 C C . LEU A 1 195 ? -0.930 12.138 -7.353 1.00 94.62 195 LEU A C 1
ATOM 1566 O O . LEU A 1 195 ? -0.451 13.193 -7.770 1.00 94.62 195 LEU A O 1
ATOM 1570 N N . HIS A 1 196 ? -2.139 12.056 -6.815 1.00 95.44 196 HIS A N 1
ATOM 1571 C CA . HIS A 1 196 ? -2.986 13.200 -6.528 1.00 95.44 196 HIS A CA 1
ATOM 1572 C C . HIS A 1 196 ? -2.648 13.718 -5.129 1.00 95.44 196 HIS A C 1
ATOM 1574 O O . HIS A 1 196 ? -2.630 12.953 -4.161 1.00 95.44 196 HIS A O 1
ATOM 1580 N N . LEU A 1 197 ? -2.377 15.020 -5.050 1.00 94.75 197 LEU A N 1
ATOM 1581 C CA . LEU A 1 197 ? -2.055 15.734 -3.814 1.00 94.75 197 LEU A CA 1
ATOM 1582 C C . LEU A 1 197 ? -3.304 16.433 -3.266 1.00 94.75 197 LEU A C 1
ATOM 1584 O O . LEU A 1 197 ? -4.241 16.690 -4.029 1.00 94.75 197 LEU A O 1
ATOM 1588 N N . ASN A 1 198 ? -3.296 16.815 -1.988 1.00 94.62 198 ASN A N 1
ATOM 1589 C CA . ASN A 1 198 ? -4.354 17.603 -1.353 1.00 94.62 198 ASN A CA 1
ATOM 1590 C C . ASN A 1 198 ? -5.772 17.019 -1.511 1.00 94.62 198 ASN A C 1
ATOM 1592 O O . ASN A 1 198 ? -6.747 17.753 -1.691 1.00 94.62 198 ASN A O 1
ATOM 1596 N N . GLN A 1 199 ? -5.904 15.694 -1.480 1.00 96.88 199 GLN A N 1
ATOM 1597 C CA . GLN A 1 199 ? -7.197 15.033 -1.623 1.00 96.88 199 GLN A CA 1
ATOM 1598 C C . GLN A 1 199 ? -7.910 14.983 -0.275 1.00 96.88 199 GLN A C 1
ATOM 1600 O O . GLN A 1 199 ? -7.406 14.390 0.679 1.00 96.88 199 GLN A O 1
ATOM 1605 N N . LYS A 1 200 ? -9.092 15.601 -0.197 1.00 97.31 200 LYS A N 1
ATOM 1606 C CA . LYS A 1 200 ? -9.935 15.538 0.997 1.00 97.31 200 LYS A CA 1
ATOM 1607 C C . LYS A 1 200 ? -10.721 14.233 1.014 1.00 97.31 200 LYS A C 1
ATOM 1609 O O . LYS A 1 200 ? -11.525 13.990 0.118 1.00 97.31 200 LYS A O 1
ATOM 1614 N N . VAL A 1 201 ? -10.526 13.442 2.061 1.00 97.75 201 VAL A N 1
ATOM 1615 C CA . VAL A 1 201 ? -11.232 12.177 2.304 1.00 97.75 201 VAL A CA 1
ATOM 1616 C C . VAL A 1 201 ? -11.743 12.128 3.742 1.00 97.75 201 VAL A C 1
ATOM 1618 O O . VAL A 1 201 ? -11.387 12.978 4.559 1.00 97.75 201 VAL A O 1
ATOM 1621 N N . TYR A 1 202 ? -12.595 11.155 4.051 1.00 98.12 202 TYR A N 1
ATOM 1622 C CA . TYR A 1 202 ? -13.137 10.951 5.392 1.00 98.12 202 TYR A CA 1
ATOM 1623 C C . TYR A 1 202 ? -12.657 9.602 5.904 1.00 98.12 202 TYR A C 1
ATOM 1625 O O . TYR A 1 202 ? -13.003 8.576 5.335 1.00 98.12 202 TYR A O 1
ATOM 1633 N N . LEU A 1 203 ? -11.824 9.604 6.939 1.00 98.50 203 LEU A N 1
ATOM 1634 C CA . LEU A 1 203 ? -11.199 8.394 7.472 1.00 98.50 203 LEU A CA 1
ATOM 1635 C C . LEU A 1 203 ? -11.258 8.398 9.000 1.00 98.50 203 LEU A C 1
ATOM 1637 O O . LEU A 1 203 ? -11.335 9.475 9.602 1.00 98.50 203 LEU A O 1
ATOM 1641 N N . PRO A 1 204 ? -11.198 7.226 9.652 1.00 98.06 204 PRO A N 1
ATOM 1642 C CA . PRO A 1 204 ? -10.906 7.186 11.072 1.00 98.06 204 PRO A CA 1
ATOM 1643 C C . PRO A 1 204 ? -9.512 7.772 11.315 1.00 98.06 204 PRO A C 1
ATOM 1645 O O . PRO A 1 204 ? -8.597 7.619 10.500 1.00 98.06 204 PRO A O 1
ATOM 1648 N N . VAL A 1 205 ? -9.340 8.446 12.448 1.00 97.50 205 VAL A N 1
ATOM 1649 C CA . VAL A 1 205 ? -8.083 9.115 12.790 1.00 97.50 205 VAL A CA 1
ATOM 1650 C C . VAL A 1 205 ? -7.587 8.686 14.157 1.00 97.50 205 VAL A C 1
ATOM 1652 O O . VAL A 1 205 ? -8.361 8.357 15.056 1.00 97.50 205 VAL A O 1
ATOM 1655 N N . ASN A 1 206 ? -6.273 8.743 14.344 1.00 95.38 206 ASN A N 1
ATOM 1656 C CA . ASN A 1 206 ? -5.688 8.666 15.671 1.00 95.38 206 ASN A CA 1
ATOM 1657 C C . ASN A 1 206 ? -6.205 9.848 16.520 1.00 95.38 206 ASN A C 1
ATOM 1659 O O . ASN A 1 206 ? -6.038 11.002 16.117 1.00 95.38 206 ASN A O 1
ATOM 1663 N N . PRO A 1 207 ? -6.794 9.603 17.705 1.00 93.69 207 PRO A N 1
ATOM 1664 C CA . PRO A 1 207 ? -7.414 10.657 18.506 1.00 93.69 207 PRO A CA 1
ATOM 1665 C C . PRO A 1 207 ? -6.412 11.698 19.024 1.00 93.69 207 PRO A C 1
ATOM 1667 O O . PRO A 1 207 ? -6.800 12.840 19.264 1.00 93.69 207 PRO A O 1
ATOM 1670 N N . LYS A 1 208 ? -5.132 11.325 19.176 1.00 91.69 208 LYS A N 1
ATOM 1671 C CA . LYS A 1 208 ? -4.053 12.217 19.622 1.00 91.69 208 LYS A CA 1
ATOM 1672 C C . LYS A 1 208 ? -3.392 12.938 18.447 1.00 91.69 208 LYS A C 1
ATOM 1674 O O . LYS A 1 208 ? -3.324 14.162 18.441 1.00 91.69 208 LYS A O 1
ATOM 1679 N N . SER A 1 209 ? -2.885 12.196 17.460 1.00 92.94 209 SER A N 1
ATOM 1680 C CA . SER A 1 209 ? -2.084 12.782 16.371 1.00 92.94 209 SER A CA 1
ATOM 1681 C C . SER A 1 209 ? -2.907 13.290 15.191 1.00 92.94 209 SER A C 1
ATOM 1683 O O . SER A 1 209 ? -2.352 13.947 14.313 1.00 92.94 209 SER A O 1
ATOM 1685 N N . LYS A 1 210 ? -4.198 12.938 15.131 1.00 94.62 210 LYS A N 1
ATOM 1686 C CA . LYS A 1 210 ? -5.088 13.165 13.982 1.00 94.62 210 LYS A CA 1
ATOM 1687 C C . LYS A 1 210 ? -4.593 12.546 12.673 1.00 94.62 210 LYS A C 1
ATOM 1689 O O . LYS A 1 210 ? -5.086 12.875 11.600 1.00 94.62 210 LYS A O 1
ATOM 1694 N N . SER A 1 211 ? -3.645 11.612 12.759 1.00 94.62 211 SER A N 1
ATOM 1695 C CA . SER A 1 211 ? -3.161 10.867 11.601 1.00 94.62 211 SER A CA 1
ATOM 1696 C C . SER A 1 211 ? -4.250 9.916 11.095 1.00 94.62 211 SER A C 1
ATOM 1698 O O . SER A 1 211 ? -4.875 9.244 11.921 1.00 94.62 211 SER A O 1
ATOM 1700 N N . PRO A 1 212 ? -4.482 9.848 9.777 1.00 97.06 212 PRO A N 1
ATOM 1701 C CA . PRO A 1 212 ? -5.496 8.981 9.193 1.00 97.06 212 PRO A CA 1
ATOM 1702 C C . PRO A 1 212 ? -5.116 7.505 9.298 1.00 97.06 212 PRO A C 1
ATOM 1704 O O . PRO A 1 212 ? -3.936 7.149 9.308 1.00 97.06 212 PRO A O 1
ATOM 1707 N N . ILE A 1 213 ? -6.135 6.653 9.359 1.00 97.75 213 ILE A N 1
ATOM 1708 C CA . ILE A 1 213 ? -6.007 5.200 9.420 1.00 97.75 213 ILE A CA 1
ATOM 1709 C C . ILE A 1 213 ? -6.788 4.603 8.252 1.00 97.75 213 ILE A C 1
ATOM 1711 O O . ILE A 1 213 ? -7.950 4.943 8.038 1.00 97.75 213 ILE A O 1
ATOM 1715 N N . ILE A 1 214 ? -6.145 3.711 7.505 1.00 98.38 214 ILE A N 1
ATOM 1716 C CA . ILE A 1 214 ? -6.743 2.982 6.387 1.00 98.38 214 ILE A CA 1
ATOM 1717 C C . ILE A 1 214 ? -6.738 1.493 6.728 1.00 98.38 214 ILE A C 1
ATOM 1719 O O . ILE A 1 214 ? -5.713 0.929 7.114 1.00 98.38 214 ILE A O 1
ATOM 172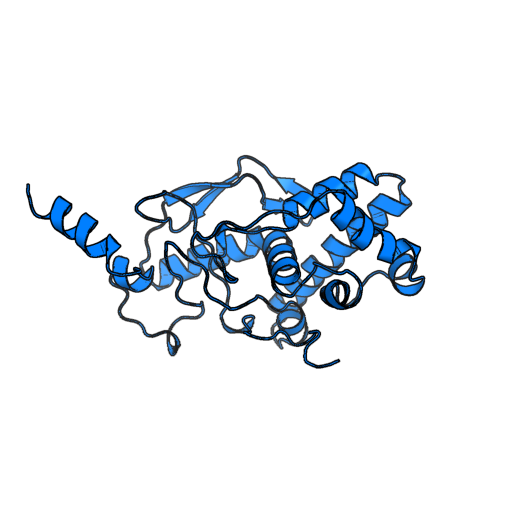3 N N . PHE A 1 215 ? -7.894 0.853 6.600 1.00 98.38 215 PHE A N 1
ATOM 1724 C CA . PHE A 1 215 ? -8.076 -0.572 6.835 1.00 98.38 215 PHE A CA 1
ATOM 1725 C C . PHE A 1 215 ? -7.722 -1.401 5.607 1.00 98.38 215 PHE A C 1
ATOM 1727 O O . PHE A 1 215 ? -7.816 -0.954 4.467 1.00 98.38 215 PHE A O 1
ATOM 1734 N N . THR A 1 216 ? -7.358 -2.654 5.861 1.00 97.62 216 THR A N 1
ATOM 1735 C CA . THR A 1 216 ? -7.074 -3.658 4.839 1.00 97.62 216 THR A CA 1
ATOM 1736 C C . THR A 1 216 ? -7.886 -4.922 5.122 1.00 97.62 216 THR A C 1
ATOM 1738 O O . THR A 1 216 ? -7.978 -5.341 6.284 1.00 97.62 216 THR A O 1
ATOM 1741 N N . PRO A 1 217 ? -8.471 -5.559 4.091 1.00 97.81 217 PRO A N 1
ATOM 1742 C CA . PRO A 1 217 ? -9.138 -6.843 4.248 1.00 97.81 217 PRO A CA 1
ATOM 1743 C C . PRO A 1 217 ? -8.207 -7.914 4.819 1.00 97.81 217 PRO A C 1
ATOM 1745 O O . PRO A 1 217 ? -7.157 -8.213 4.246 1.00 97.81 217 PRO A O 1
ATOM 1748 N N . LYS A 1 218 ? -8.629 -8.582 5.899 1.00 96.06 218 LYS A N 1
ATOM 1749 C CA . LYS A 1 218 ? -7.874 -9.666 6.559 1.00 96.06 218 LYS A CA 1
ATOM 1750 C C . LYS A 1 218 ? -7.474 -10.769 5.595 1.00 96.06 218 LYS A C 1
ATOM 1752 O O . LYS A 1 218 ? -6.421 -11.379 5.760 1.00 96.06 218 LYS A O 1
ATOM 1757 N N . ARG A 1 219 ? -8.315 -11.049 4.594 1.00 95.94 219 ARG A N 1
ATOM 1758 C CA . ARG A 1 219 ? -8.075 -12.115 3.613 1.00 95.94 219 ARG A CA 1
ATOM 1759 C C . ARG A 1 219 ? -6.795 -11.902 2.793 1.00 95.94 219 ARG A C 1
ATOM 1761 O O . ARG A 1 219 ? -6.243 -12.888 2.314 1.00 95.94 219 ARG A O 1
ATOM 1768 N N . TRP A 1 220 ? -6.296 -10.668 2.696 1.00 97.19 220 TRP A N 1
ATOM 1769 C CA . TRP A 1 220 ? -5.049 -10.323 2.000 1.00 97.19 220 TRP A CA 1
ATOM 1770 C C . TRP A 1 220 ? -3.816 -10.313 2.910 1.00 97.19 220 TRP A C 1
ATOM 1772 O O . TRP A 1 220 ? -2.705 -10.115 2.425 1.00 97.19 220 TRP A O 1
ATOM 1782 N N . LEU A 1 221 ? -3.992 -10.501 4.221 1.00 96.62 221 LEU A N 1
ATOM 1783 C CA . LEU A 1 221 ? -2.929 -10.304 5.200 1.00 96.62 221 LEU A CA 1
ATOM 1784 C C . LEU A 1 221 ? -2.184 -11.593 5.524 1.00 96.62 221 LEU A C 1
ATOM 1786 O O . LEU A 1 221 ? -2.792 -12.640 5.774 1.00 96.62 221 LEU A O 1
ATOM 1790 N N . ARG A 1 222 ? -0.855 -11.511 5.590 1.00 94.12 222 ARG A N 1
ATOM 1791 C CA . ARG A 1 222 ? 0.027 -12.595 6.046 1.00 94.12 222 ARG A CA 1
ATOM 1792 C C . ARG A 1 222 ? 1.155 -12.060 6.916 1.00 94.12 222 ARG A C 1
ATOM 1794 O O . ARG A 1 222 ? 1.597 -10.935 6.733 1.00 94.12 222 ARG A O 1
ATOM 1801 N N . TYR A 1 223 ? 1.648 -12.894 7.830 1.00 91.44 223 TYR A N 1
ATOM 1802 C CA . TYR A 1 223 ? 2.913 -12.634 8.528 1.00 91.44 223 TYR A CA 1
ATOM 1803 C C . TYR A 1 223 ? 4.114 -12.873 7.594 1.00 91.44 223 TYR A C 1
ATOM 1805 O O . TYR A 1 223 ? 5.030 -12.051 7.504 1.00 91.44 223 TYR A O 1
ATOM 1813 N N . THR A 1 224 ? 4.064 -13.978 6.847 1.00 88.75 224 THR A N 1
ATOM 1814 C CA . THR A 1 224 ? 5.016 -14.332 5.788 1.00 88.75 224 THR A CA 1
ATOM 1815 C C . THR A 1 224 ? 4.249 -14.419 4.465 1.00 88.75 224 THR A C 1
ATOM 1817 O O . THR A 1 224 ? 3.378 -15.286 4.348 1.00 88.75 224 THR A O 1
ATOM 1820 N N . PRO A 1 225 ? 4.479 -13.497 3.509 1.00 82.00 225 PRO A N 1
ATOM 1821 C CA . PRO A 1 225 ? 3.855 -13.548 2.187 1.00 82.00 225 PRO A CA 1
ATOM 1822 C C . PRO A 1 225 ? 4.220 -14.810 1.410 1.00 82.00 225 PRO A C 1
ATOM 1824 O O . PRO A 1 225 ? 5.224 -15.452 1.703 1.00 82.00 225 PRO A O 1
ATOM 1827 N N . TRP A 1 226 ? 3.429 -15.138 0.392 1.00 76.50 226 TRP A N 1
ATOM 1828 C CA . TRP A 1 226 ? 3.597 -16.344 -0.417 1.00 76.50 226 TRP A CA 1
ATOM 1829 C C . TRP A 1 226 ? 4.931 -16.382 -1.168 1.00 76.50 226 TRP A C 1
ATOM 1831 O O . TRP A 1 226 ? 5.561 -17.428 -1.257 1.00 76.50 226 TRP A O 1
ATOM 1841 N N . ILE A 1 227 ? 5.361 -15.240 -1.707 1.00 77.81 227 ILE A N 1
ATOM 1842 C CA . ILE A 1 227 ? 6.694 -15.075 -2.289 1.00 77.81 227 ILE A CA 1
ATOM 1843 C C . ILE A 1 227 ? 7.548 -14.381 -1.232 1.00 77.81 227 ILE A C 1
ATOM 1845 O O . ILE A 1 227 ? 7.284 -13.231 -0.879 1.00 77.81 227 ILE A O 1
ATOM 1849 N N . ASN A 1 228 ? 8.539 -15.091 -0.700 1.00 76.19 228 ASN A N 1
ATOM 1850 C CA . ASN A 1 228 ? 9.423 -14.615 0.359 1.00 76.19 228 ASN A CA 1
ATOM 1851 C C . ASN A 1 228 ? 10.808 -15.280 0.240 1.00 76.19 228 ASN A C 1
ATOM 1853 O O . ASN A 1 228 ? 10.971 -16.236 -0.513 1.00 76.19 228 ASN A O 1
ATOM 1857 N N . PHE A 1 229 ? 11.791 -14.754 0.972 1.00 70.81 229 PHE A N 1
ATOM 1858 C CA . PHE A 1 229 ? 13.146 -15.313 1.026 1.00 70.81 229 PHE A CA 1
ATOM 1859 C C . PHE A 1 229 ? 13.287 -16.529 1.943 1.00 70.81 229 PHE A C 1
ATOM 1861 O O . PHE A 1 229 ? 14.199 -17.308 1.735 1.00 70.81 229 PHE A O 1
ATOM 1868 N N . ASP A 1 230 ? 12.442 -16.675 2.964 1.00 67.44 230 ASP A N 1
ATOM 1869 C CA . ASP A 1 230 ? 12.577 -17.752 3.955 1.00 67.44 230 ASP A CA 1
ATOM 1870 C C . ASP A 1 230 ? 12.349 -19.143 3.323 1.00 67.44 230 ASP A C 1
ATOM 1872 O O . ASP A 1 230 ? 12.836 -20.148 3.840 1.00 67.44 230 ASP A O 1
ATOM 1876 N N . ASP A 1 231 ? 11.640 -19.186 2.190 1.00 57.38 231 ASP A N 1
ATOM 1877 C CA . ASP A 1 231 ? 11.369 -20.388 1.399 1.00 57.38 231 ASP A CA 1
ATOM 1878 C C . ASP A 1 231 ? 12.415 -20.668 0.285 1.00 57.38 231 ASP A C 1
ATOM 1880 O O . ASP A 1 231 ? 12.240 -21.633 -0.466 1.00 57.38 231 ASP A O 1
ATOM 1884 N N . TYR A 1 232 ? 13.486 -19.861 0.159 1.00 50.00 232 TYR A N 1
ATOM 1885 C CA . TYR A 1 232 ? 14.563 -20.000 -0.847 1.00 50.00 232 TYR A CA 1
ATOM 1886 C C . TYR A 1 232 ? 15.965 -20.040 -0.225 1.00 50.00 232 TYR A C 1
ATOM 1888 O O . TYR A 1 232 ? 16.786 -20.851 -0.715 1.00 50.00 232 TYR A O 1
#

Foldseek 3Di:
DCPVVVVVVVCVVPQDWLCNVQVQPDDCVRAQFGTATAFAADLKFQFLVLLCVDPDPVSVVLSVLLQVLLLVLLVCVVVVNNVVSLVLLQQQQADLQARYRGGRGSDDHGDDSVQSVQLSCCLVPPVCCVPPNDPRSQCSCVVGPPDFSNRSRSNSCLSCVVVQLVVQVVSCVVRVRFWDWDFDQAHQDSVVSDGHGRDIGTARANPPPRRGHTTDGPSRIDSAHPDHDVVD

Secondary structure (DSSP, 8-state):
--HHHHHHHHHHHS--BHHHHTT----TTTSSB---BSSS-BS-EE-HHHHHH-S-HHHHHHHHHHHHHHHHHHHHHHTT-HHHHHHHHHHHS--TTT-BSS-SSS---PPPHHHHHHHHHHHHHSHHHHHH--S-GGGHHHHSTT--HHHHHHHHHHHTHHHHHHHHHHHHHHHT---EEEEES-EEETTTTEEEPSEEEEE-B-TTT--B----BGGGEESS-SS-STT-

pLDDT: mean 92.03, std 13.0, range [39.75, 98.75]

=== Feature glossary ===
Key to the feature types in this record:

pLDDT. pLDDT is the predicted lDDT-Cα score: AlphaFold's confidence that the local environment of each residue (all inter-atomic distances within 15 Å) is correctly placed. It is a per-residue number between 0 and 100, with higher meaning more reliable.

Radius of gyration, Cα contacts, bounding box. The geometric summary reports three shape descriptors. Rg (radius of gyration) measures how spread out the Cα atoms are about their centre of mass; compact globular proteins have small Rg, elongated or unfolded ones large. Cα contacts (<8 Å, |i−j|>4) count long-range residue pairs in spatial proximity — high for tightly packed folds, near zero for rods or random coil. The bounding-box extents give the protein's footprint along x, y, z in Å.

Backbone torsions (φ/ψ). Backbone dihedral angles. Every residue except chain termini has a φ (preceding-C → N → Cα → C) and a ψ (N → Cα → C → next-N). They are reported in degrees following the IUPAC sign convention. Secondary structure is essentially a statement about which (φ, ψ) basin each residue occupies.

Contact-map, Ramachandran, and PAE plots. Plot images: a contact map (which residues are close in 3D, as an N×N binary image), a Ramachandran scatter (backbone torsion angles, revealing secondary-structure composition at a glance), and — for AlphaFold structures — a PAE heatmap (pairwise prediction confidence).

Predicted aligned error. Predicted Aligned Error (PAE) is an AlphaFold confidence matrix: entry (i, j) is the expected error in the position of residue j, in ångströms, when the prediction is superimposed on the true structure at residue i. Low PAE within a block of residues means that block is internally rigid and well-predicted; high PAE between two blocks means their relative placement is uncertain even if each block individually is confident.

Secondary structure (3-state, P-SEA). Three-state secondary structure (P-SEA) collapses the eight DSSP classes into helix (a), strand (b), and coil (c). P-SEA assigns these from Cα geometry alone — distances and angles — without requiring backbone oxygens, so it works on any Cα trace.

Solvent-accessible surface area. Solvent-accessible surface area (SASA) is the area in Å² traced out by the centre of a 1.4 Å probe sphere (a water molecule) rolled over the protein's van der Waals surface (Shrake–Rupley / Lee–Richards construction). Buried residues have near-zero SASA; fully exposed residues can exceed 200 Å². The total SASA scales roughly with the number of surface residues.

Foldseek 3Di. The Foldseek 3Di string encodes local tertiary geometry as a 20-letter alphabet — one character per residue — derived from the relative positions of nearby Cα atoms. Unlike the amino-acid sequence, 3Di is a direct function of the 3D structure, so two proteins with the same fold have similar 3Di strings even at low sequence identity.

B-factor. For experimental (PDB) structures, the B-factor (temperature factor) quantifies the positional spread of each atom in the crystal — a combination of thermal vibration and static disorder — in units of Å². High B-factors mark flexible loops or poorly resolved regions; low B-factors mark the rigid, well-ordered core.

mmCIF coordinates. The mmCIF block holds the 3D Cartesian coordinates of each backbone atom (N, Cα, C, O) in ångströms. mmCIF is the PDB's canonical archive format — a tagged-loop text representation of the atomic model.

InterPro / GO / CATH / organism. Functional annotations link the protein to curated databases. InterPro entries identify conserved domains and families by matching the sequence against member-database signatures (Pfam, PROSITE, CDD, …). Gene Ontology (GO) terms describe molecular function, biological process, and cellular component in a controlled vocabulary. CATH places the structure in a hierarchical fold classification (Class/Architecture/Topology/Homologous-superfamily). The organism is the source species.

Rendered structure images. Structure images are PyMOL renders from six orthogonal camera directions. Cartoon representation draws helices as coils and strands as arrows; sticks shows the backbone as bonds; surface shows the solvent-excluded envelope. Rainbow coloring maps sequence position to hue (blue→red, N→C); chain coloring assigns a distinct color per polypeptide.

Sequence. This is the polypeptide sequence — one letter per residue, N-terminus first. Length ranges from a few dozen residues for small domains to over a thousand for large multi-domain proteins.

Secondary structure (8-state, DSSP). The SS8 string is DSSP's per-residue secondary-structure call. α-helix (H) means an i→i+4 H-bond ladder; β-strand (E) means the residue participates in a β-sheet; 3₁₀ (G) and π (I) are tighter and wider helices; T/S are turns/bends; '-' is loop.

Nearest PDB structures. Structural nearest neighbors (via Foldseek easy-search vs the PDB). Reported per hit: target PDB id, E-value, and alignment TM-score. A TM-score above ~0.5 is the conventional threshold for 'same fold'.